Protein AF-A0A661QJI7-F1 (afdb_monomer_lite)

Radius of gyration: 24.54 Å; chains: 1; bounding box: 77×54×54 Å

Structure (mmCIF, N/CA/C/O backbone):
data_AF-A0A661QJI7-F1
#
_entry.id   AF-A0A661QJI7-F1
#
loop_
_atom_site.group_PDB
_atom_site.id
_atom_site.type_symbol
_atom_site.label_atom_id
_atom_site.label_alt_id
_atom_site.label_comp_id
_atom_site.label_asym_id
_atom_site.label_entity_id
_atom_site.label_seq_id
_atom_site.pdbx_PDB_ins_code
_atom_site.Cartn_x
_atom_site.Cartn_y
_atom_site.Cartn_z
_atom_site.occupancy
_atom_site.B_iso_or_equiv
_atom_site.auth_seq_id
_atom_site.auth_comp_id
_atom_site.auth_asym_id
_atom_site.auth_atom_id
_atom_site.pdbx_PDB_model_num
ATOM 1 N N . MET A 1 1 ? -49.482 31.719 34.155 1.00 39.81 1 MET A N 1
ATOM 2 C CA . MET A 1 1 ? -50.280 30.521 33.817 1.00 39.81 1 MET A CA 1
ATOM 3 C C . MET A 1 1 ? -49.426 29.620 32.938 1.00 39.81 1 MET A C 1
ATOM 5 O O . MET A 1 1 ? -49.085 30.013 31.833 1.00 39.81 1 MET A O 1
ATOM 9 N N . LEU A 1 2 ? -48.990 28.486 33.490 1.00 37.44 2 LEU A N 1
ATOM 10 C CA . LEU A 1 2 ? -48.182 27.461 32.823 1.00 37.44 2 LEU A CA 1
ATOM 11 C C . LEU A 1 2 ? -49.062 26.671 31.846 1.00 37.44 2 LEU A C 1
ATOM 13 O O . LEU A 1 2 ? -50.092 26.150 32.266 1.00 37.44 2 LEU A O 1
ATOM 17 N N . ASN A 1 3 ? -48.658 26.562 30.578 1.00 34.88 3 ASN A N 1
ATOM 18 C CA . ASN A 1 3 ? -49.314 25.681 29.613 1.00 34.88 3 ASN A CA 1
ATOM 19 C C . ASN A 1 3 ? -48.453 24.426 29.413 1.00 34.88 3 ASN A C 1
ATOM 21 O O . ASN A 1 3 ? -47.390 24.468 28.796 1.00 34.88 3 ASN A O 1
ATOM 25 N N . HIS A 1 4 ? -48.898 23.323 30.008 1.00 42.34 4 HIS A N 1
ATOM 26 C CA . HIS A 1 4 ? -48.253 22.016 29.957 1.00 42.34 4 HIS A CA 1
ATOM 27 C C . HIS A 1 4 ? -48.653 21.335 28.639 1.00 42.34 4 HIS A C 1
ATOM 29 O O . HIS A 1 4 ? -49.729 20.748 28.542 1.00 42.34 4 HIS A O 1
ATOM 35 N N . ASN A 1 5 ? -47.807 21.411 27.609 1.00 39.28 5 ASN A N 1
ATOM 36 C CA . ASN A 1 5 ? -48.024 20.632 26.392 1.00 39.28 5 ASN A CA 1
ATOM 37 C C . ASN A 1 5 ? -47.586 19.180 26.656 1.00 39.28 5 ASN A C 1
ATOM 39 O O . ASN A 1 5 ? -46.398 18.894 26.814 1.00 39.28 5 ASN A O 1
ATOM 43 N N . LYS A 1 6 ? -48.559 18.271 26.785 1.00 43.09 6 LYS A N 1
ATOM 44 C CA . LYS A 1 6 ? -48.343 16.822 26.885 1.00 43.09 6 LYS A CA 1
ATOM 45 C C . LYS A 1 6 ? -47.807 16.310 25.545 1.00 43.09 6 LYS A C 1
ATOM 47 O O . LYS A 1 6 ? -48.589 16.004 24.652 1.00 43.09 6 LYS A O 1
ATOM 52 N N . ASN A 1 7 ? -46.491 16.149 25.430 1.00 42.16 7 ASN A N 1
ATOM 53 C CA . ASN A 1 7 ? -45.942 15.167 24.500 1.00 42.16 7 ASN A CA 1
ATOM 54 C C . ASN A 1 7 ? -46.290 13.780 25.047 1.00 42.16 7 ASN A C 1
ATOM 56 O O . ASN A 1 7 ? -45.801 13.364 26.096 1.00 42.16 7 ASN A O 1
ATOM 60 N N . THR A 1 8 ? -47.190 13.096 24.353 1.00 44.47 8 THR A N 1
ATOM 61 C CA . THR A 1 8 ? -47.516 11.689 24.546 1.00 44.47 8 THR A CA 1
ATOM 62 C C . THR A 1 8 ? -46.249 10.851 24.383 1.00 44.47 8 THR A C 1
ATOM 64 O O . THR A 1 8 ? -45.713 10.692 23.290 1.00 44.47 8 THR A O 1
ATOM 67 N N . SER A 1 9 ? -45.748 10.321 25.497 1.00 46.97 9 SER A N 1
ATOM 68 C CA . SER A 1 9 ? -44.684 9.323 25.530 1.00 46.97 9 SER A CA 1
ATOM 69 C C . SER A 1 9 ? -45.219 8.010 24.956 1.00 46.97 9 SER A C 1
ATOM 71 O O . SER A 1 9 ? -45.816 7.210 25.681 1.00 46.97 9 SER A O 1
ATOM 73 N N . ALA A 1 10 ? -45.050 7.797 23.651 1.00 58.66 10 ALA A N 1
ATOM 74 C CA . ALA A 1 10 ? -45.215 6.474 23.066 1.00 58.66 10 ALA A CA 1
ATOM 75 C C . ALA A 1 10 ? -44.219 5.529 23.750 1.00 58.66 10 ALA A C 1
ATOM 77 O O . ALA A 1 10 ? -43.017 5.798 23.782 1.00 58.66 10 ALA A O 1
ATOM 78 N N . THR A 1 11 ? -44.724 4.462 24.364 1.00 61.78 11 THR A N 1
ATOM 79 C CA . THR A 1 11 ? -43.887 3.429 24.971 1.00 61.78 11 THR A CA 1
ATOM 80 C C . THR A 1 11 ? -43.078 2.769 23.851 1.00 61.78 11 THR A C 1
ATOM 82 O O . THR A 1 11 ? -43.696 2.267 22.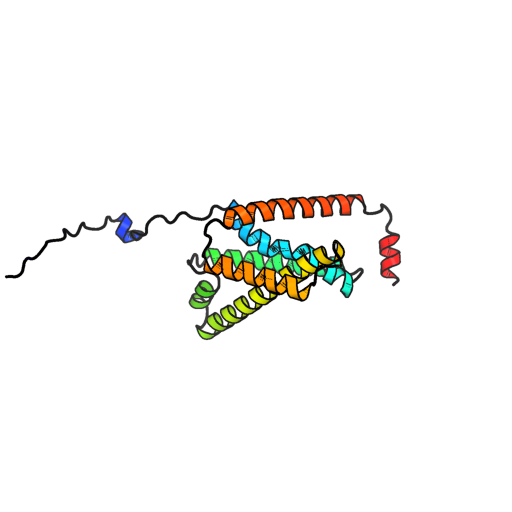909 1.00 61.78 11 THR A O 1
ATOM 85 N N . PRO A 1 12 ? -41.733 2.793 23.895 1.00 61.50 12 PRO A N 1
ATOM 86 C CA . PRO A 1 12 ? -40.918 2.175 22.854 1.00 61.50 12 PRO A CA 1
ATOM 87 C C . PRO A 1 12 ? -41.236 0.679 22.777 1.00 61.50 12 PRO A C 1
ATOM 89 O O . PRO A 1 12 ? -41.429 0.020 23.803 1.00 61.50 12 PRO A O 1
ATOM 92 N N . SER A 1 13 ? -41.340 0.151 21.559 1.00 77.88 13 SER A N 1
ATOM 93 C CA . SER A 1 13 ? -41.673 -1.257 21.343 1.00 77.88 13 SER A CA 1
ATOM 94 C C . SER A 1 13 ? -40.604 -2.174 21.964 1.00 77.88 13 SER A C 1
ATOM 96 O O . SER A 1 13 ? -39.443 -1.772 22.083 1.00 77.88 13 SER A O 1
ATOM 98 N N . PRO A 1 14 ? -40.930 -3.432 22.325 1.00 70.56 14 PRO A N 1
ATOM 99 C CA . PRO A 1 14 ? -39.939 -4.374 22.852 1.00 70.56 14 PRO A CA 1
ATOM 100 C C . PRO A 1 14 ? -38.710 -4.529 21.942 1.00 70.56 14 PRO A C 1
ATOM 102 O O . PRO A 1 14 ? -37.595 -4.666 22.433 1.00 70.56 14 PRO A O 1
ATOM 105 N N . ALA A 1 15 ? -38.890 -4.425 20.621 1.00 66.69 15 ALA A N 1
ATOM 106 C CA . ALA A 1 15 ? -37.798 -4.433 19.652 1.00 66.69 15 ALA A CA 1
ATOM 107 C C . ALA A 1 15 ? -36.910 -3.175 19.736 1.00 66.69 15 ALA A C 1
ATOM 109 O O . ALA A 1 15 ? -35.691 -3.291 19.667 1.00 66.69 15 ALA A O 1
ATOM 110 N N . GLU A 1 16 ? -37.479 -1.982 19.930 1.00 63.75 16 GLU A N 1
ATOM 111 C CA . GLU A 1 16 ? -36.712 -0.736 20.105 1.00 63.75 16 GLU A CA 1
ATOM 112 C C . GLU A 1 16 ? -35.987 -0.669 21.452 1.00 63.75 16 GLU A C 1
ATOM 114 O O . GLU A 1 16 ? -34.907 -0.088 21.536 1.00 63.75 16 GLU A O 1
ATOM 119 N N . LEU A 1 17 ? -36.552 -1.285 22.494 1.00 67.00 17 LEU A N 1
ATOM 120 C CA . LEU A 1 17 ? -35.918 -1.416 23.809 1.00 67.00 17 LEU A CA 1
ATOM 121 C C . LEU A 1 17 ? -34.759 -2.423 23.803 1.00 67.00 17 LEU A C 1
ATOM 123 O O . LEU A 1 17 ? -33.758 -2.198 24.477 1.00 67.00 17 LEU A O 1
ATOM 127 N N . LEU A 1 18 ? -34.881 -3.516 23.042 1.00 64.56 18 LEU A N 1
ATOM 128 C CA . LEU A 1 18 ? -33.858 -4.566 22.954 1.00 64.56 18 LEU A CA 1
ATOM 129 C C . LEU A 1 18 ? -32.753 -4.255 21.936 1.00 64.56 18 LEU A C 1
ATOM 131 O O . LEU A 1 18 ? -31.608 -4.652 22.141 1.00 64.56 18 LEU A O 1
ATOM 135 N N . HIS A 1 19 ? -33.076 -3.554 20.847 1.00 63.69 19 HIS A N 1
ATOM 136 C CA . HIS A 1 19 ? -32.137 -3.297 19.749 1.00 63.69 19 HIS A CA 1
ATOM 137 C C . HIS A 1 19 ? -31.717 -1.830 19.610 1.00 63.69 19 HIS A C 1
ATOM 139 O O . HIS A 1 19 ? -30.818 -1.536 18.822 1.00 63.69 19 HIS A O 1
ATOM 145 N N . GLY A 1 20 ? -32.312 -0.922 20.392 1.00 54.66 20 GLY A N 1
ATOM 146 C CA . GLY A 1 20 ? -32.116 0.519 20.270 1.00 54.66 20 GLY A CA 1
ATOM 147 C C . GLY A 1 20 ? -32.764 1.059 18.992 1.00 54.66 20 GLY A C 1
ATOM 148 O O . GLY A 1 20 ? -32.520 0.562 17.897 1.00 54.66 20 GLY A O 1
ATOM 149 N N . GLY A 1 21 ? -33.569 2.118 19.101 1.00 47.72 21 GLY A N 1
ATOM 150 C CA . GLY A 1 21 ? -34.189 2.823 17.966 1.00 47.72 21 GLY A CA 1
ATOM 151 C C . GLY A 1 21 ? -33.200 3.586 17.070 1.00 47.72 21 GLY A C 1
ATOM 152 O O . GLY A 1 21 ? -33.478 4.707 16.649 1.00 47.72 21 GLY A O 1
ATOM 153 N N . ALA A 1 22 ? -32.014 3.037 16.806 1.00 55.19 22 ALA A N 1
ATOM 154 C CA . ALA A 1 22 ? -31.079 3.629 15.869 1.00 55.19 22 ALA A CA 1
ATOM 155 C C . ALA A 1 22 ? -31.584 3.369 14.438 1.00 55.19 22 ALA A C 1
ATOM 157 O O . ALA A 1 22 ? -31.812 2.211 14.075 1.00 55.19 22 ALA A O 1
ATOM 158 N N . PRO A 1 23 ? -31.744 4.409 13.597 1.00 51.62 23 PRO A N 1
ATOM 159 C CA . PRO A 1 23 ? -32.119 4.217 12.204 1.00 51.62 23 PRO A CA 1
ATOM 160 C C . PRO A 1 23 ? -31.124 3.263 11.541 1.00 51.62 23 PRO A C 1
ATOM 162 O O . PRO A 1 23 ? -29.916 3.352 11.781 1.00 51.62 23 PRO A O 1
ATOM 165 N N . HIS A 1 24 ? -31.638 2.345 10.721 1.00 54.22 24 HIS A N 1
ATOM 166 C CA . HIS A 1 24 ? -30.853 1.350 9.996 1.00 54.22 24 HIS A CA 1
ATOM 167 C C . HIS A 1 24 ? -29.881 2.080 9.055 1.00 54.22 24 HIS A C 1
ATOM 169 O O . HIS A 1 24 ? -30.219 2.417 7.921 1.00 54.22 24 HIS A O 1
ATOM 175 N N . ARG A 1 25 ? -28.683 2.424 9.548 1.00 61.91 25 ARG A N 1
ATOM 176 C CA . ARG A 1 25 ? -27.680 3.117 8.737 1.00 61.91 25 ARG A CA 1
ATOM 177 C C . ARG A 1 25 ? -27.339 2.209 7.564 1.00 61.91 25 ARG A C 1
ATOM 179 O O . ARG A 1 25 ? -27.028 1.036 7.768 1.00 61.91 25 ARG A O 1
ATOM 186 N N . LYS A 1 26 ? -27.401 2.755 6.348 1.00 68.38 26 LYS A N 1
ATOM 187 C CA . LYS A 1 26 ? -27.017 2.055 5.119 1.00 68.38 26 LYS A CA 1
ATOM 188 C C . LYS A 1 26 ? -25.591 1.524 5.295 1.00 68.38 26 LYS A C 1
ATOM 190 O O . LYS A 1 26 ? -24.641 2.301 5.339 1.00 68.38 26 LYS A O 1
ATOM 195 N N . LYS A 1 27 ? -25.456 0.209 5.474 1.00 78.31 27 LYS A N 1
ATOM 196 C CA . LYS A 1 27 ? -24.156 -0.451 5.623 1.00 78.31 27 LYS A CA 1
ATOM 197 C C . LYS A 1 27 ? -23.459 -0.499 4.268 1.00 78.31 27 LYS A C 1
ATOM 199 O O . LYS A 1 27 ? -24.111 -0.625 3.230 1.00 78.31 27 LYS A O 1
ATOM 204 N N . LEU A 1 28 ? -22.133 -0.411 4.288 1.00 84.44 28 LEU A N 1
ATOM 205 C CA . LEU A 1 28 ? -21.329 -0.658 3.102 1.00 84.44 28 LEU A CA 1
ATOM 206 C C . LEU A 1 28 ? -21.490 -2.129 2.699 1.00 84.44 28 LEU A C 1
ATOM 208 O O . LEU A 1 28 ? -21.448 -3.011 3.558 1.00 84.44 28 LEU A O 1
ATOM 212 N N . ASN A 1 29 ? -21.708 -2.395 1.413 1.00 90.81 29 ASN A N 1
ATOM 213 C CA . ASN A 1 29 ? -21.769 -3.775 0.940 1.00 90.81 29 ASN A CA 1
ATOM 214 C C . ASN A 1 29 ? -20.362 -4.404 0.933 1.00 90.81 29 ASN A C 1
ATOM 216 O O . ASN A 1 29 ? -19.349 -3.701 0.965 1.00 90.81 29 ASN A O 1
ATOM 220 N N . GLN A 1 30 ? -20.304 -5.734 0.879 1.00 92.69 30 GLN A N 1
ATOM 221 C CA . GLN A 1 30 ? -19.044 -6.474 0.949 1.00 92.69 30 GLN A CA 1
ATOM 222 C C . GLN A 1 30 ? -18.077 -6.098 -0.180 1.00 92.69 30 GLN A C 1
ATOM 224 O O . GLN A 1 30 ? -16.896 -5.924 0.079 1.00 92.69 30 GLN A O 1
ATOM 229 N N . ILE A 1 31 ? -18.568 -5.909 -1.408 1.00 94.00 31 ILE A N 1
ATOM 230 C CA . ILE A 1 31 ? -17.728 -5.595 -2.575 1.00 94.00 31 ILE A CA 1
ATOM 231 C C . ILE A 1 31 ? -17.047 -4.233 -2.411 1.00 94.00 31 ILE A C 1
ATOM 233 O O . ILE A 1 31 ? -15.844 -4.105 -2.623 1.00 94.00 31 ILE A O 1
ATOM 237 N N . LEU A 1 32 ? -17.801 -3.218 -1.994 1.00 93.75 32 LEU A N 1
ATOM 238 C CA . LEU A 1 32 ? -17.280 -1.878 -1.749 1.00 93.75 32 LEU A CA 1
ATOM 239 C C . LEU A 1 32 ? -16.317 -1.873 -0.554 1.00 93.75 32 LEU A C 1
ATOM 241 O O . LEU A 1 32 ? -15.278 -1.222 -0.614 1.00 93.75 32 LEU A O 1
ATOM 245 N N . ALA A 1 33 ? -16.614 -2.631 0.506 1.00 92.12 33 ALA A N 1
ATOM 246 C CA . ALA A 1 33 ? -15.704 -2.789 1.641 1.00 92.12 33 ALA A CA 1
ATOM 247 C C . ALA A 1 33 ? -14.389 -3.471 1.226 1.00 92.12 33 ALA A C 1
ATOM 249 O O . ALA A 1 33 ? -13.307 -3.001 1.581 1.00 92.12 33 ALA A O 1
ATOM 250 N N . THR A 1 34 ? -14.477 -4.533 0.418 1.00 94.12 34 THR A N 1
ATOM 251 C CA . THR A 1 34 ? -13.321 -5.225 -0.157 1.00 94.12 34 THR A CA 1
ATOM 252 C C . THR A 1 34 ? -12.518 -4.311 -1.066 1.00 94.12 34 THR A C 1
ATOM 254 O O . THR A 1 34 ? -11.302 -4.365 -1.003 1.00 94.12 34 THR A O 1
ATOM 257 N N . ALA A 1 35 ? -13.140 -3.448 -1.867 1.00 95.31 35 ALA A N 1
ATOM 258 C CA . ALA A 1 35 ? -12.397 -2.515 -2.709 1.00 95.31 35 ALA A CA 1
ATOM 259 C C . ALA A 1 35 ? -11.611 -1.478 -1.900 1.00 95.31 35 ALA A C 1
ATOM 261 O O . ALA A 1 35 ? -10.461 -1.193 -2.221 1.00 95.31 35 ALA A O 1
ATOM 262 N N . ILE A 1 36 ? -12.204 -0.929 -0.836 1.00 92.38 36 ILE A N 1
ATOM 263 C CA . ILE A 1 36 ? -11.517 0.041 0.027 1.00 92.38 36 ILE A CA 1
ATOM 264 C C . ILE A 1 36 ? -10.314 -0.617 0.710 1.00 92.38 36 ILE A C 1
ATOM 266 O O . ILE A 1 36 ? -9.195 -0.130 0.582 1.00 92.38 36 ILE A O 1
ATOM 270 N N . CYS A 1 37 ? -10.533 -1.744 1.395 1.00 91.25 37 CYS A N 1
ATOM 271 C CA . CYS A 1 37 ? -9.461 -2.460 2.092 1.00 91.25 37 CYS A CA 1
ATOM 272 C C . CYS A 1 37 ? -8.444 -3.077 1.115 1.00 91.25 37 CYS A C 1
ATOM 274 O O . CYS A 1 37 ? -7.242 -3.062 1.360 1.00 91.25 37 CYS A O 1
ATOM 276 N N . GLY A 1 38 ? -8.923 -3.582 -0.018 1.00 92.75 38 GLY A N 1
ATOM 277 C CA . GLY A 1 38 ? -8.116 -4.183 -1.070 1.00 92.75 38 GLY A CA 1
ATOM 278 C C . GLY A 1 38 ? -7.137 -3.184 -1.663 1.00 92.75 38 GLY A C 1
ATOM 279 O O . GLY A 1 38 ? -5.958 -3.501 -1.740 1.00 92.75 38 GLY A O 1
ATOM 280 N N . ASN A 1 39 ? -7.582 -1.965 -1.985 1.00 93.81 39 ASN A N 1
ATOM 281 C CA . ASN A 1 39 ? -6.689 -0.911 -2.470 1.00 93.81 39 ASN A CA 1
ATOM 282 C C . ASN A 1 39 ? -5.559 -0.587 -1.484 1.00 93.81 39 ASN A C 1
ATOM 284 O O . ASN A 1 39 ? -4.427 -0.393 -1.921 1.00 93.81 39 ASN A O 1
ATOM 288 N N . ASP A 1 40 ? -5.837 -0.561 -0.179 1.00 90.75 40 ASP A N 1
ATOM 289 C CA . ASP A 1 40 ? -4.821 -0.295 0.851 1.00 90.75 40 ASP A CA 1
ATOM 290 C C . ASP A 1 40 ? -3.704 -1.355 0.818 1.00 90.75 40 ASP A C 1
ATOM 292 O O . ASP A 1 40 ? -2.521 -1.030 0.777 1.00 90.75 40 ASP A O 1
ATOM 296 N N . ILE A 1 41 ? -4.070 -2.636 0.698 1.00 89.38 41 ILE A N 1
ATOM 297 C CA . ILE A 1 41 ? -3.101 -3.741 0.635 1.00 89.38 41 ILE A CA 1
ATOM 298 C C . ILE A 1 41 ? -2.404 -3.801 -0.733 1.00 89.38 41 ILE A C 1
ATOM 300 O O . ILE A 1 41 ? -1.173 -3.823 -0.816 1.00 89.38 41 ILE A O 1
ATOM 304 N N . THR A 1 42 ? -3.172 -3.843 -1.825 1.00 91.69 42 THR A N 1
ATOM 305 C CA . THR A 1 42 ? -2.650 -4.167 -3.162 1.00 91.69 42 THR A CA 1
ATOM 306 C C . THR A 1 42 ? -1.908 -3.013 -3.822 1.00 91.69 42 THR A C 1
ATOM 308 O O . THR A 1 42 ? -1.098 -3.253 -4.720 1.00 91.69 42 THR A O 1
ATOM 311 N N . SER A 1 43 ? -2.155 -1.766 -3.406 1.00 88.62 43 SER A N 1
ATOM 312 C CA . SER A 1 43 ? -1.433 -0.596 -3.933 1.00 88.62 43 SER A CA 1
ATOM 313 C C . SER A 1 43 ? 0.076 -0.692 -3.695 1.00 88.62 43 SER A C 1
ATOM 315 O O . SER A 1 43 ? 0.864 -0.215 -4.512 1.00 88.62 43 SER A O 1
ATOM 317 N N . SER A 1 44 ? 0.483 -1.384 -2.627 1.00 90.94 44 SER A N 1
ATOM 318 C CA . SER A 1 44 ? 1.886 -1.531 -2.253 1.00 90.94 44 SER A CA 1
ATOM 319 C C . SER A 1 44 ? 2.677 -2.560 -3.061 1.00 90.94 44 SER A C 1
ATOM 321 O O . SER A 1 44 ? 3.905 -2.491 -3.110 1.00 90.94 44 SER A O 1
ATOM 323 N N . CYS A 1 45 ? 2.005 -3.488 -3.749 1.00 90.56 45 CYS A N 1
ATOM 324 C CA . CYS A 1 45 ? 2.652 -4.653 -4.354 1.00 90.56 45 CYS A CA 1
ATOM 325 C C . CYS A 1 45 ? 3.756 -4.291 -5.358 1.00 90.56 45 CYS A C 1
ATOM 327 O O . CYS A 1 45 ? 4.815 -4.913 -5.341 1.00 90.56 45 CYS A O 1
ATOM 329 N N . LEU A 1 46 ? 3.534 -3.281 -6.207 1.00 87.56 46 LEU A N 1
ATOM 330 C CA . LEU A 1 46 ? 4.484 -2.911 -7.262 1.00 87.56 46 LEU A CA 1
ATOM 3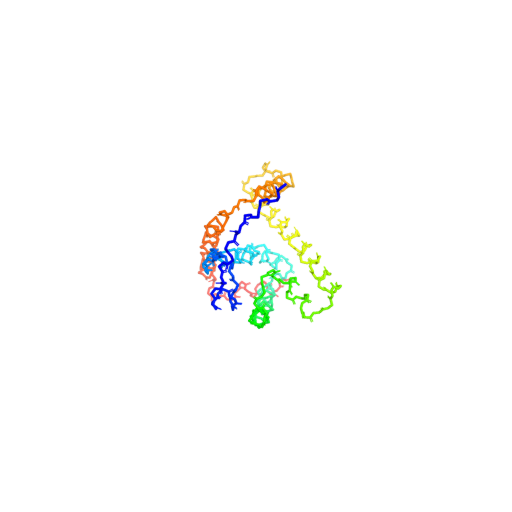31 C C . LEU A 1 46 ? 5.784 -2.336 -6.689 1.00 87.56 46 LEU A C 1
ATOM 333 O O . LEU A 1 46 ? 6.872 -2.766 -7.073 1.00 87.56 46 LEU A O 1
ATOM 337 N N . TYR A 1 47 ? 5.690 -1.401 -5.739 1.00 88.88 47 TYR A N 1
ATOM 338 C CA . TYR A 1 47 ? 6.888 -0.799 -5.158 1.00 88.88 47 TYR A CA 1
ATOM 339 C C . TYR A 1 47 ? 7.560 -1.708 -4.132 1.00 88.88 47 TYR A C 1
ATOM 341 O O . TYR A 1 47 ? 8.783 -1.712 -4.054 1.00 88.88 47 TYR A O 1
ATOM 349 N N . VAL A 1 48 ? 6.806 -2.525 -3.388 1.00 91.62 48 VAL A N 1
ATOM 350 C CA . VAL A 1 48 ? 7.386 -3.524 -2.477 1.00 91.62 48 VAL A CA 1
ATOM 351 C C . VAL A 1 48 ? 8.165 -4.575 -3.265 1.00 91.62 48 VAL A C 1
ATOM 353 O O . VAL A 1 48 ? 9.291 -4.894 -2.888 1.00 91.62 48 VAL A O 1
ATOM 356 N N . ALA A 1 49 ? 7.621 -5.067 -4.384 1.00 91.56 49 ALA A N 1
ATOM 357 C CA . ALA A 1 49 ? 8.329 -6.006 -5.252 1.00 91.56 49 ALA A CA 1
ATOM 358 C C . ALA A 1 49 ? 9.597 -5.384 -5.854 1.00 91.56 49 ALA A C 1
ATOM 360 O O . ALA A 1 49 ? 10.650 -6.019 -5.841 1.00 91.56 49 ALA A O 1
ATOM 361 N N . ALA A 1 50 ? 9.527 -4.130 -6.316 1.00 89.94 50 ALA A N 1
ATOM 362 C CA . ALA A 1 50 ? 10.691 -3.414 -6.833 1.00 89.94 50 ALA A CA 1
ATOM 363 C C . ALA A 1 50 ? 11.779 -3.216 -5.760 1.00 89.94 50 ALA A C 1
ATOM 365 O O . ALA A 1 50 ? 12.945 -3.503 -6.011 1.00 89.94 50 ALA A O 1
ATOM 366 N N . ILE A 1 51 ? 11.408 -2.785 -4.549 1.00 91.31 51 ILE A N 1
ATOM 367 C CA . ILE A 1 51 ? 12.343 -2.617 -3.425 1.00 91.31 51 ILE A CA 1
ATOM 368 C C . ILE A 1 51 ? 12.975 -3.962 -3.049 1.00 91.31 51 ILE A C 1
ATOM 370 O O . ILE A 1 51 ? 14.191 -4.040 -2.877 1.00 91.31 51 ILE A O 1
ATOM 374 N N . ALA A 1 52 ? 12.182 -5.034 -2.964 1.00 94.31 52 ALA A N 1
ATOM 375 C CA . ALA A 1 52 ? 12.698 -6.369 -2.678 1.00 94.31 52 ALA A CA 1
ATOM 376 C C . ALA A 1 52 ? 13.705 -6.822 -3.745 1.00 94.31 52 ALA A C 1
ATOM 378 O O . ALA A 1 52 ? 14.773 -7.311 -3.394 1.00 94.31 52 ALA A O 1
ATOM 379 N N . ALA A 1 53 ? 13.410 -6.603 -5.029 1.00 91.62 53 ALA A N 1
ATOM 380 C CA . ALA A 1 53 ? 14.327 -6.920 -6.121 1.00 91.62 53 ALA A CA 1
ATOM 381 C C . ALA A 1 53 ? 15.637 -6.119 -6.038 1.00 91.62 53 ALA A C 1
ATOM 383 O O . ALA A 1 53 ? 16.708 -6.689 -6.221 1.00 91.62 53 ALA A O 1
ATOM 384 N N . VAL A 1 54 ? 15.572 -4.825 -5.708 1.00 92.44 54 VAL A N 1
ATOM 385 C CA . VAL A 1 54 ? 16.760 -3.960 -5.598 1.00 92.44 54 VAL A CA 1
ATOM 386 C C . VAL A 1 54 ? 17.686 -4.388 -4.458 1.00 92.44 54 VAL A C 1
ATOM 388 O O . VAL A 1 54 ? 18.899 -4.396 -4.637 1.00 92.44 54 VAL A O 1
ATOM 391 N N . TYR A 1 55 ? 17.140 -4.733 -3.289 1.00 91.88 55 TYR A N 1
ATOM 392 C CA . TYR A 1 55 ? 17.958 -5.017 -2.103 1.00 91.88 55 TYR A CA 1
ATOM 393 C C . TYR A 1 55 ? 18.280 -6.498 -1.898 1.00 91.88 55 TYR A C 1
ATOM 395 O O . TYR A 1 55 ? 19.359 -6.819 -1.408 1.00 91.88 55 TYR A O 1
ATOM 403 N N . ALA A 1 56 ? 17.356 -7.400 -2.231 1.00 91.44 56 ALA A N 1
ATOM 404 C CA . ALA A 1 56 ? 17.530 -8.839 -2.040 1.00 91.44 56 ALA A CA 1
ATOM 405 C C . ALA A 1 56 ? 17.929 -9.572 -3.331 1.00 91.44 56 ALA A C 1
ATOM 407 O O . ALA A 1 56 ? 18.276 -10.752 -3.267 1.00 91.44 56 ALA A O 1
ATOM 408 N N . GLY A 1 57 ? 17.879 -8.906 -4.493 1.00 89.62 57 GLY A N 1
ATOM 409 C CA . GLY A 1 57 ? 18.260 -9.486 -5.780 1.00 89.62 57 GLY A CA 1
ATOM 410 C C . GLY A 1 57 ? 17.533 -10.802 -6.046 1.00 89.62 57 GLY A C 1
ATOM 411 O O . GLY A 1 57 ? 16.305 -10.883 -5.997 1.00 89.62 57 GLY A O 1
ATOM 412 N N . VAL A 1 58 ? 18.308 -11.865 -6.254 1.00 89.06 58 VAL A N 1
ATOM 413 C CA . VAL A 1 58 ? 17.813 -13.232 -6.501 1.00 89.06 58 VAL A CA 1
ATOM 414 C C . VAL A 1 58 ? 16.971 -13.781 -5.351 1.00 89.06 58 VAL A C 1
ATOM 416 O O . VAL A 1 58 ? 16.086 -14.605 -5.571 1.00 89.06 58 VAL A O 1
ATOM 419 N N . LEU A 1 59 ? 17.206 -13.313 -4.123 1.00 90.88 59 LEU A N 1
ATOM 420 C CA . LEU A 1 59 ? 16.464 -13.736 -2.936 1.00 90.88 59 LEU A CA 1
ATOM 421 C C . LEU A 1 59 ? 15.137 -12.982 -2.757 1.00 90.88 59 LEU A C 1
ATOM 423 O O . LEU A 1 59 ? 14.383 -13.300 -1.836 1.00 90.88 59 LEU A O 1
ATOM 427 N N . ALA A 1 60 ? 14.801 -12.022 -3.626 1.00 92.62 60 ALA A N 1
ATOM 428 C CA . ALA A 1 60 ? 13.545 -11.275 -3.548 1.00 92.62 60 ALA A CA 1
ATOM 429 C C . ALA A 1 60 ? 12.286 -12.164 -3.462 1.00 92.62 60 ALA A C 1
ATOM 431 O O . ALA A 1 60 ? 11.432 -11.866 -2.623 1.00 92.62 60 ALA A O 1
ATOM 432 N N . PRO A 1 61 ? 12.150 -13.282 -4.210 1.00 91.19 61 PRO A N 1
ATOM 433 C CA . PRO A 1 61 ? 11.003 -14.177 -4.062 1.00 91.19 61 PRO A CA 1
ATOM 434 C C . PRO A 1 61 ? 10.882 -14.769 -2.654 1.00 91.19 61 PRO A C 1
ATOM 436 O O . PRO A 1 61 ? 9.779 -14.838 -2.119 1.00 91.19 61 PRO A O 1
ATOM 439 N N . LEU A 1 62 ? 11.999 -15.138 -2.016 1.00 93.19 62 LEU A N 1
ATOM 440 C CA . LEU A 1 62 ? 12.004 -15.663 -0.647 1.00 93.19 62 LEU A CA 1
ATOM 441 C C . LEU A 1 62 ? 11.511 -14.602 0.349 1.00 93.19 62 LEU A C 1
ATOM 443 O O . LEU A 1 62 ? 10.677 -14.892 1.206 1.00 93.19 62 LEU A O 1
ATOM 447 N N . VAL A 1 63 ? 11.990 -13.362 0.205 1.00 94.31 63 VAL A N 1
ATOM 448 C CA . VAL A 1 63 ? 11.562 -12.229 1.039 1.00 94.31 63 VAL A CA 1
ATOM 449 C C . VAL A 1 63 ? 10.065 -11.963 0.867 1.00 94.31 63 VAL A C 1
ATOM 451 O O . VAL A 1 63 ? 9.348 -11.816 1.856 1.00 94.31 63 VAL A O 1
ATOM 454 N N . LEU A 1 64 ? 9.562 -11.960 -0.371 1.00 93.94 64 LEU A N 1
ATOM 455 C CA . LEU A 1 64 ? 8.142 -11.742 -0.657 1.00 93.94 64 LEU A CA 1
ATOM 456 C C . LEU A 1 64 ? 7.257 -12.887 -0.140 1.00 93.94 64 LEU A C 1
ATOM 458 O O . LEU A 1 64 ? 6.172 -12.626 0.381 1.00 93.94 64 LEU A O 1
ATOM 462 N N . ILE A 1 65 ? 7.727 -14.138 -0.204 1.00 95.62 65 ILE A N 1
ATOM 463 C CA . ILE A 1 65 ? 7.049 -15.287 0.419 1.00 95.62 65 ILE A CA 1
ATOM 464 C C . ILE A 1 65 ? 6.975 -15.105 1.939 1.00 95.62 65 ILE A C 1
ATOM 466 O O . ILE A 1 65 ? 5.915 -15.324 2.523 1.00 95.62 65 ILE A O 1
ATOM 470 N N . ALA A 1 66 ? 8.059 -14.666 2.585 1.00 95.38 66 ALA A N 1
ATOM 471 C CA . ALA A 1 66 ? 8.068 -14.411 4.024 1.00 95.38 66 ALA A CA 1
ATOM 472 C C . ALA A 1 66 ? 7.071 -13.305 4.420 1.00 95.38 66 ALA A C 1
ATOM 474 O O . ALA A 1 66 ? 6.314 -13.477 5.376 1.00 95.38 66 ALA A O 1
ATOM 475 N N . VAL A 1 67 ? 7.002 -12.208 3.655 1.00 93.44 67 VAL A N 1
ATOM 476 C CA . VAL A 1 67 ? 5.987 -11.155 3.848 1.00 93.44 67 VAL A CA 1
ATOM 477 C C . VAL A 1 67 ? 4.574 -11.725 3.696 1.00 93.44 67 VAL A C 1
ATOM 479 O O . VAL A 1 67 ? 3.724 -11.503 4.559 1.00 93.44 67 VAL A O 1
ATOM 482 N N . GLY A 1 68 ? 4.327 -12.513 2.645 1.00 93.00 68 GLY A N 1
ATOM 483 C CA . GLY A 1 68 ? 3.044 -13.181 2.423 1.00 93.00 68 GLY A CA 1
ATOM 484 C C . GLY A 1 68 ? 2.648 -14.112 3.573 1.00 93.00 68 GLY A C 1
ATOM 485 O O . GLY A 1 68 ? 1.494 -14.101 4.000 1.00 93.00 68 GLY A O 1
ATOM 486 N N . LEU A 1 69 ? 3.603 -14.863 4.130 1.00 94.56 69 LEU A N 1
ATOM 487 C CA . LEU A 1 69 ? 3.383 -15.728 5.289 1.00 94.56 69 LEU A CA 1
ATOM 488 C C . LEU A 1 69 ? 2.976 -14.921 6.528 1.00 94.56 69 LEU A C 1
ATOM 490 O O . LEU A 1 69 ? 2.013 -15.283 7.200 1.00 94.56 69 LEU A O 1
ATOM 494 N N . VAL A 1 70 ? 3.662 -13.812 6.816 1.00 93.88 70 VAL A N 1
ATOM 495 C CA . VAL A 1 70 ? 3.312 -12.934 7.945 1.00 93.88 70 VAL A CA 1
ATOM 496 C C . VAL A 1 70 ? 1.896 -12.374 7.782 1.00 93.88 70 VAL A C 1
ATOM 498 O O . VAL A 1 70 ? 1.101 -12.442 8.721 1.00 93.88 70 VAL A O 1
ATOM 501 N N . LEU A 1 71 ? 1.539 -11.893 6.586 1.00 91.88 71 LEU A N 1
ATOM 502 C CA . LEU A 1 71 ? 0.185 -11.404 6.296 1.00 91.88 71 LEU A CA 1
ATOM 503 C C . LEU A 1 71 ? -0.872 -12.514 6.419 1.00 91.88 71 LEU A C 1
ATOM 505 O O . LEU A 1 71 ? -1.966 -12.279 6.937 1.00 91.88 71 LEU A O 1
ATOM 509 N N . TYR A 1 72 ? -0.542 -13.738 6.001 1.00 91.69 72 TYR A N 1
ATOM 510 C CA . TYR A 1 72 ? -1.422 -14.896 6.143 1.00 91.69 72 TYR A CA 1
ATOM 511 C C . TYR A 1 72 ? -1.682 -15.254 7.612 1.00 91.69 72 TYR A C 1
ATOM 513 O O . TYR A 1 72 ? -2.826 -15.510 7.987 1.00 91.69 72 TYR A O 1
ATOM 521 N N . LEU A 1 73 ? -0.654 -15.224 8.467 1.00 93.06 73 LEU A N 1
ATOM 522 C CA . LEU A 1 73 ? -0.824 -15.429 9.909 1.00 93.06 73 LEU A CA 1
ATOM 523 C C . LEU A 1 73 ? -1.678 -14.315 10.533 1.00 93.06 73 LEU A C 1
ATOM 525 O O . LEU A 1 73 ? -2.563 -14.593 11.346 1.00 93.06 73 LEU A O 1
ATOM 529 N N . TYR A 1 74 ? -1.472 -13.067 10.101 1.00 90.00 74 TYR A N 1
ATOM 530 C CA . TYR A 1 74 ? -2.231 -11.917 10.589 1.00 90.00 74 TYR A CA 1
ATOM 531 C C . TYR A 1 74 ? -3.727 -12.006 10.261 1.00 90.00 74 TYR A C 1
ATOM 533 O O . TYR A 1 74 ? -4.552 -11.634 11.093 1.00 90.00 74 TYR A O 1
ATOM 541 N N . LYS A 1 75 ? -4.103 -12.573 9.104 1.00 90.19 75 LYS A N 1
ATOM 542 C CA . LYS A 1 75 ? -5.510 -12.809 8.728 1.00 90.19 75 LYS A CA 1
ATOM 543 C C . LYS A 1 75 ? -6.292 -13.537 9.827 1.00 90.19 75 LYS A C 1
ATOM 545 O O . LYS A 1 75 ? -7.421 -13.147 10.129 1.00 90.19 75 LYS A O 1
ATOM 550 N N . LYS A 1 76 ? -5.715 -14.596 10.410 1.00 88.19 76 LYS A N 1
ATOM 551 C CA . LYS A 1 76 ? -6.383 -15.391 11.452 1.00 88.19 76 LYS A CA 1
ATOM 552 C C . LYS A 1 76 ? -6.619 -14.551 12.707 1.00 88.19 76 LYS A C 1
ATOM 554 O O . LYS A 1 76 ? -7.747 -14.478 13.179 1.00 88.19 76 LYS A O 1
ATOM 559 N N . ILE A 1 77 ? -5.579 -13.854 13.164 1.00 89.44 77 ILE A N 1
ATOM 560 C CA . ILE A 1 77 ? -5.643 -12.967 14.333 1.00 89.44 77 ILE A CA 1
ATOM 561 C C . ILE A 1 77 ? -6.699 -11.874 14.116 1.00 89.44 77 ILE A C 1
ATOM 563 O O . ILE A 1 77 ? -7.534 -11.636 14.981 1.00 89.44 77 ILE A O 1
ATOM 567 N N . TYR A 1 78 ? -6.703 -11.236 12.943 1.00 87.19 78 TYR A N 1
ATOM 568 C CA . TYR A 1 78 ? -7.653 -10.170 12.626 1.00 87.19 78 TYR A CA 1
ATOM 569 C C . TYR A 1 78 ? -9.105 -10.668 12.622 1.00 87.19 78 TYR A C 1
ATOM 571 O O . TYR A 1 78 ? -9.995 -9.976 13.110 1.00 87.19 78 TYR A O 1
ATOM 579 N N . THR A 1 79 ? -9.341 -11.882 12.114 1.00 87.62 79 THR A N 1
ATOM 580 C CA . THR A 1 79 ? -10.678 -12.496 12.087 1.00 87.62 79 THR A CA 1
ATOM 581 C C . THR A 1 79 ? -11.183 -12.772 13.503 1.00 87.62 79 THR A C 1
ATOM 583 O O . THR A 1 79 ? -12.271 -12.324 13.849 1.00 87.62 79 THR A O 1
ATOM 586 N N . GLU A 1 80 ? -10.364 -13.408 14.348 1.00 89.50 80 GLU A N 1
ATOM 587 C CA . GLU A 1 80 ? -10.716 -13.707 15.746 1.00 89.50 80 GLU A CA 1
ATOM 588 C C . GLU A 1 80 ? -11.065 -12.435 16.532 1.00 89.50 80 GLU A C 1
ATOM 590 O O . GLU A 1 80 ? -12.041 -12.397 17.280 1.00 89.50 80 GLU A O 1
ATOM 595 N N . VAL A 1 81 ? -10.294 -11.365 16.324 1.00 88.12 81 VAL A N 1
ATOM 596 C CA . VAL A 1 81 ? -10.507 -10.079 16.994 1.00 88.12 81 VAL A CA 1
ATOM 597 C C . VAL A 1 81 ? -11.824 -9.420 16.567 1.00 88.12 81 VAL A C 1
ATOM 599 O O . VAL A 1 81 ? -12.584 -8.959 17.420 1.00 88.12 81 VAL A O 1
ATOM 602 N N . VAL A 1 82 ? -12.110 -9.370 15.261 1.00 84.75 82 VAL A N 1
ATOM 603 C CA . VAL A 1 82 ? -13.332 -8.735 14.732 1.00 84.75 82 VAL A CA 1
ATOM 604 C C . VAL A 1 82 ? -14.589 -9.524 15.110 1.00 84.75 82 VAL A C 1
ATOM 606 O O . VAL A 1 82 ? -15.629 -8.920 15.370 1.00 84.75 82 VAL A O 1
ATOM 609 N N . GLU A 1 83 ? -14.498 -10.853 15.179 1.00 85.62 83 GLU A N 1
ATOM 610 C CA . GLU A 1 83 ? -15.598 -11.716 15.620 1.00 85.62 83 GLU A CA 1
ATOM 611 C C . GLU A 1 83 ? -15.862 -11.597 17.126 1.00 85.62 83 GLU A C 1
ATOM 613 O O . GLU A 1 83 ? -17.019 -11.543 17.543 1.00 85.62 83 GLU A O 1
ATOM 618 N N . ALA A 1 84 ? -14.808 -11.507 17.945 1.00 86.31 84 ALA A N 1
ATOM 619 C CA . ALA A 1 84 ? -14.940 -11.371 19.394 1.00 86.31 84 ALA A CA 1
ATOM 620 C C . ALA A 1 84 ? -15.474 -9.993 19.821 1.00 86.31 84 ALA A C 1
ATOM 622 O O . ALA A 1 84 ? -16.193 -9.889 20.815 1.00 86.31 84 ALA A O 1
ATOM 623 N N . LEU A 1 85 ? -15.124 -8.928 19.089 1.00 84.62 85 LEU A N 1
ATOM 624 C CA . LEU A 1 85 ? -15.486 -7.548 19.417 1.00 84.62 85 LEU A CA 1
ATOM 625 C C . LEU A 1 85 ? -16.029 -6.804 18.186 1.00 84.62 85 LEU A C 1
ATOM 627 O O . LEU A 1 85 ? -15.321 -5.965 17.617 1.00 84.62 85 LEU A O 1
ATOM 631 N N . PRO A 1 86 ? -17.304 -7.029 17.800 1.00 78.94 86 PRO A N 1
ATOM 632 C CA . PRO A 1 86 ? -17.950 -6.359 16.668 1.00 78.94 86 PRO A CA 1
ATOM 633 C C . PRO A 1 86 ? -18.332 -4.905 17.014 1.00 78.94 86 PRO A C 1
ATOM 635 O O . PRO A 1 86 ? -19.494 -4.499 16.972 1.00 78.94 86 PRO A O 1
ATOM 638 N N . LEU A 1 87 ? -17.337 -4.111 17.409 1.00 76.50 87 LEU A N 1
ATOM 639 C CA . LEU A 1 87 ? -17.481 -2.730 17.847 1.00 76.50 87 LEU A CA 1
ATOM 640 C C . LEU A 1 87 ? -17.372 -1.769 16.660 1.00 76.50 87 LEU A C 1
ATOM 642 O O . LEU A 1 87 ? -16.447 -1.836 15.848 1.00 76.50 87 LEU A O 1
ATOM 646 N N . ASN A 1 88 ? -18.272 -0.787 16.610 1.00 70.50 88 ASN A N 1
ATOM 647 C CA . ASN A 1 88 ? -18.111 0.355 15.715 1.00 70.50 88 ASN A CA 1
ATOM 648 C C . ASN A 1 88 ? -16.959 1.237 16.231 1.00 70.50 88 ASN A C 1
ATOM 650 O O . ASN A 1 88 ? -17.010 1.733 17.356 1.00 70.50 88 ASN A O 1
ATOM 654 N N . GLY A 1 89 ? -15.913 1.427 15.419 1.00 69.94 89 GLY A N 1
ATOM 655 C CA . GLY A 1 89 ? -14.763 2.296 15.731 1.00 69.94 89 GLY A CA 1
ATOM 656 C C . GLY A 1 89 ? -13.373 1.677 15.541 1.00 69.94 89 GLY A C 1
ATOM 657 O O . GLY A 1 89 ? -12.379 2.274 15.950 1.00 69.94 89 GLY A O 1
ATOM 658 N N . GLY A 1 90 ? -13.290 0.510 14.895 1.00 81.94 90 GLY A N 1
ATOM 659 C CA . GLY A 1 90 ? -12.040 -0.044 14.372 1.00 81.94 90 GLY A CA 1
ATOM 660 C C . GLY A 1 90 ? -11.035 -0.483 15.441 1.00 81.94 90 GLY A C 1
ATOM 661 O O . GLY A 1 90 ? -11.391 -0.762 16.588 1.00 81.94 90 GLY A O 1
ATOM 662 N N . ALA A 1 91 ? -9.758 -0.543 15.051 1.00 84.94 91 ALA A N 1
ATOM 663 C CA . ALA A 1 91 ? -8.680 -1.090 15.876 1.00 84.94 91 ALA A CA 1
ATOM 664 C C . ALA A 1 91 ? -8.504 -0.361 17.221 1.00 84.94 91 ALA A C 1
ATOM 666 O O . ALA A 1 91 ? -8.221 -1.006 18.227 1.00 84.94 91 ALA A O 1
ATOM 667 N N . TYR A 1 92 ? -8.728 0.959 17.278 1.00 89.19 92 TYR A N 1
ATOM 668 C CA . TYR A 1 92 ? -8.630 1.712 18.533 1.00 89.19 92 TYR A CA 1
ATOM 669 C C . TYR A 1 92 ? -9.669 1.256 19.561 1.00 89.19 92 TYR A C 1
ATOM 671 O O . TYR A 1 92 ? -9.306 0.962 20.698 1.00 89.19 92 TYR A O 1
ATOM 679 N N . ASN A 1 93 ? -10.944 1.146 19.167 1.00 87.94 93 ASN A N 1
ATOM 680 C CA . ASN A 1 93 ? -11.992 0.698 20.084 1.00 87.94 93 ASN A CA 1
ATOM 681 C C . ASN A 1 93 ? -11.792 -0.757 20.503 1.00 87.94 93 ASN A C 1
ATOM 683 O O . ASN A 1 93 ? -12.026 -1.083 21.662 1.00 87.94 93 ASN A O 1
ATOM 687 N N . CYS A 1 94 ? -11.297 -1.615 19.612 1.00 87.81 94 CYS A N 1
ATOM 688 C CA . CYS A 1 94 ? -10.898 -2.963 20.000 1.00 87.81 94 CYS A CA 1
ATOM 689 C C . CYS A 1 94 ? -9.814 -2.936 21.090 1.00 87.81 94 CYS A C 1
ATOM 691 O O . CYS A 1 94 ? -9.986 -3.540 22.146 1.00 87.81 94 CYS A O 1
ATOM 693 N N . LEU A 1 95 ? -8.722 -2.199 20.871 1.00 90.00 95 LEU A N 1
ATOM 694 C CA . LEU A 1 95 ? -7.620 -2.125 21.829 1.00 90.00 95 LEU A CA 1
ATOM 695 C C . LEU A 1 95 ? -8.054 -1.492 23.152 1.00 90.00 95 LEU A C 1
ATOM 697 O O . LEU A 1 95 ? -7.677 -1.981 24.210 1.00 90.00 95 LEU A O 1
ATOM 701 N N . LEU A 1 96 ? -8.901 -0.464 23.124 1.00 92.00 96 LEU A N 1
ATOM 702 C CA . LEU A 1 96 ? -9.427 0.166 24.334 1.00 92.00 96 LEU A CA 1
ATOM 703 C C . LEU A 1 96 ? -10.217 -0.815 25.222 1.00 92.00 96 LEU A C 1
ATOM 705 O O . LEU A 1 96 ? -10.272 -0.618 26.433 1.00 92.00 96 LEU A O 1
ATOM 709 N N . ASN A 1 97 ? -10.802 -1.863 24.630 1.00 89.94 97 ASN A N 1
ATOM 710 C CA . ASN A 1 97 ? -11.546 -2.904 25.344 1.00 89.94 97 ASN A CA 1
ATOM 711 C C . ASN A 1 97 ? -10.686 -4.122 25.730 1.00 89.94 97 ASN A C 1
ATOM 713 O O . ASN A 1 97 ? -11.091 -4.894 26.594 1.00 89.94 97 ASN A O 1
ATOM 717 N N . CYS A 1 98 ? -9.504 -4.294 25.130 1.00 88.75 98 CYS A N 1
ATOM 718 C CA . CYS A 1 98 ? -8.608 -5.427 25.401 1.00 88.75 98 CYS A CA 1
ATOM 719 C C . CYS A 1 98 ? -7.342 -5.059 26.186 1.00 88.75 98 CYS A C 1
ATOM 721 O O . CYS A 1 98 ? -6.643 -5.948 26.667 1.00 88.75 98 CYS A O 1
ATOM 723 N N . THR A 1 99 ? -6.986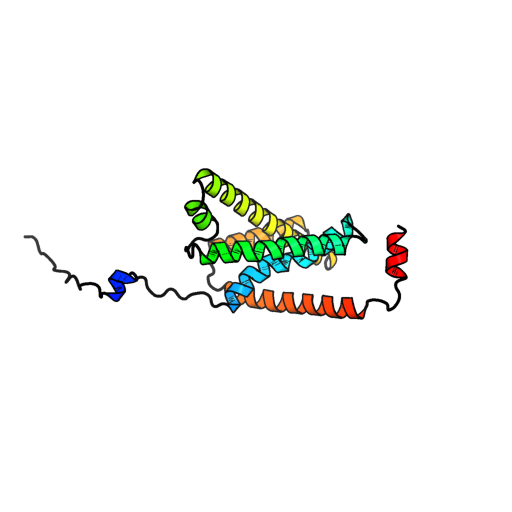 -3.777 26.276 1.00 92.50 99 THR A N 1
ATOM 724 C CA . THR A 1 99 ? -5.741 -3.317 26.902 1.00 92.50 99 THR A CA 1
ATOM 725 C C . THR A 1 99 ? -5.925 -1.999 27.664 1.00 92.50 99 THR A C 1
ATOM 727 O O . THR A 1 99 ? -7.035 -1.511 27.862 1.00 92.50 99 THR A O 1
ATOM 730 N N . SER A 1 100 ? -4.825 -1.419 28.145 1.00 95.00 100 SER A N 1
ATOM 731 C CA . SER A 1 100 ? -4.831 -0.143 28.854 1.00 95.00 100 SER A CA 1
ATOM 732 C C . SER A 1 100 ? -5.090 1.036 27.908 1.00 95.00 100 SER A C 1
ATOM 734 O O . SER A 1 100 ? -4.700 1.016 26.737 1.00 95.00 100 SER A O 1
ATOM 736 N N . LYS A 1 101 ? -5.674 2.122 28.436 1.00 94.81 101 LYS A N 1
ATOM 737 C CA . LYS A 1 101 ? -5.904 3.371 27.682 1.00 94.81 101 LYS A CA 1
ATOM 738 C C . LYS A 1 101 ? -4.622 3.917 27.049 1.00 94.81 101 LYS A C 1
ATOM 740 O O . LYS A 1 101 ? -4.662 4.386 25.917 1.00 94.81 101 LYS A O 1
ATOM 745 N N . PHE A 1 102 ? -3.501 3.827 27.769 1.00 95.75 102 PHE A N 1
ATOM 746 C CA . PHE A 1 102 ? -2.196 4.283 27.294 1.00 95.75 102 PHE A CA 1
ATOM 747 C C . PHE A 1 102 ? -1.690 3.442 26.116 1.00 95.75 102 PHE A C 1
ATOM 749 O O . PHE A 1 102 ? -1.280 3.986 25.093 1.00 95.75 102 PHE A O 1
ATOM 756 N N . THR A 1 103 ? -1.768 2.113 26.220 1.00 94.75 103 THR A N 1
ATOM 757 C CA . THR A 1 103 ? -1.377 1.205 25.131 1.00 94.75 103 THR A CA 1
ATOM 758 C C . THR A 1 103 ? -2.256 1.414 23.898 1.00 94.75 103 THR A C 1
ATOM 760 O O . THR A 1 103 ? -1.736 1.520 22.789 1.00 94.75 103 THR A O 1
ATOM 763 N N . ALA A 1 104 ? -3.574 1.544 24.085 1.00 93.75 104 ALA A N 1
ATOM 764 C CA . ALA A 1 104 ? -4.513 1.805 22.998 1.00 93.75 104 ALA A CA 1
ATOM 765 C C . ALA A 1 104 ? -4.236 3.151 22.303 1.00 93.75 104 ALA A C 1
ATOM 767 O O . ALA A 1 104 ? -4.237 3.217 21.074 1.00 93.75 104 ALA A O 1
ATOM 768 N N . SER A 1 105 ? -3.948 4.218 23.060 1.00 94.50 105 SER A N 1
ATOM 769 C CA . SER A 1 105 ? -3.606 5.523 22.480 1.00 94.50 105 SER A CA 1
ATOM 770 C C . SER A 1 105 ? -2.261 5.504 21.758 1.00 94.50 105 SER A C 1
ATOM 772 O O . SER A 1 105 ? -2.144 6.069 20.676 1.00 94.50 105 SER A O 1
ATOM 774 N N . LEU A 1 106 ? -1.254 4.821 22.314 1.00 96.25 106 LEU A N 1
ATOM 775 C CA . LEU A 1 106 ? 0.052 4.681 21.674 1.00 96.25 106 LEU A CA 1
ATOM 776 C C . LEU A 1 106 ? -0.065 3.927 20.343 1.00 96.25 106 LEU A C 1
ATOM 778 O O . LEU A 1 106 ? 0.470 4.378 19.331 1.00 96.25 106 LEU A O 1
ATOM 782 N N . ALA A 1 107 ? -0.815 2.823 20.324 1.00 93.75 107 ALA A N 1
ATOM 783 C CA . ALA A 1 107 ? -1.085 2.065 19.108 1.00 93.75 107 ALA A CA 1
ATOM 784 C C . ALA A 1 107 ? -1.846 2.899 18.063 1.00 93.75 107 ALA A C 1
ATOM 786 O O . ALA A 1 107 ? -1.509 2.844 16.880 1.00 93.75 107 ALA A O 1
ATOM 787 N N . ALA A 1 108 ? -2.814 3.723 18.480 1.00 93.44 108 ALA A N 1
ATOM 788 C CA . ALA A 1 108 ? -3.510 4.642 17.579 1.00 93.44 108 ALA A CA 1
ATOM 789 C C . ALA A 1 108 ? -2.563 5.694 16.978 1.00 93.44 108 ALA A C 1
ATOM 791 O O . ALA A 1 108 ? -2.599 5.923 15.771 1.00 93.44 108 ALA A O 1
ATOM 792 N N . CYS A 1 109 ? -1.663 6.278 17.776 1.00 95.44 109 CYS A N 1
ATOM 793 C CA . CYS A 1 109 ? -0.644 7.205 17.277 1.00 95.44 109 CYS A CA 1
ATOM 794 C C . CYS A 1 109 ? 0.295 6.538 16.260 1.00 95.44 109 CYS A C 1
ATOM 796 O O . CYS A 1 109 ? 0.555 7.112 15.204 1.00 95.44 109 CYS A O 1
ATOM 798 N N . MET A 1 110 ? 0.767 5.317 16.541 1.00 95.75 110 MET A N 1
ATOM 799 C CA . MET A 1 110 ? 1.589 4.544 15.598 1.00 95.75 110 MET A CA 1
ATOM 800 C C . MET A 1 110 ? 0.829 4.214 14.309 1.00 95.75 110 MET A C 1
ATOM 802 O O . MET A 1 110 ? 1.394 4.304 13.222 1.00 95.75 110 MET A O 1
ATOM 806 N N . THR A 1 111 ? -0.463 3.900 14.417 1.00 94.06 111 THR A N 1
ATOM 807 C CA . THR A 1 111 ? -1.339 3.648 13.263 1.00 94.06 111 THR A CA 1
ATOM 808 C C . THR A 1 111 ? -1.477 4.894 12.387 1.00 94.06 111 THR A C 1
ATOM 810 O O . THR A 1 111 ? -1.295 4.817 11.176 1.00 94.06 111 THR A O 1
ATOM 813 N N . ILE A 1 112 ? -1.728 6.066 12.983 1.00 94.19 112 ILE A N 1
ATOM 814 C CA . ILE A 1 112 ? -1.812 7.338 12.248 1.00 94.19 112 ILE A CA 1
ATOM 815 C C . ILE A 1 112 ? -0.483 7.653 11.558 1.00 94.19 112 ILE A C 1
ATOM 817 O O . ILE A 1 112 ? -0.470 8.000 10.378 1.00 94.19 112 ILE A O 1
ATOM 821 N N . LEU A 1 113 ? 0.638 7.499 12.269 1.00 96.56 113 LEU A N 1
ATOM 822 C CA . LEU A 1 113 ? 1.965 7.723 11.702 1.00 96.56 113 LEU A CA 1
ATOM 823 C C . LEU A 1 113 ? 2.229 6.793 10.508 1.00 96.56 113 LEU A C 1
ATOM 825 O O . LEU A 1 113 ? 2.702 7.248 9.467 1.00 96.56 113 LEU A O 1
ATOM 829 N N . SER A 1 114 ? 1.869 5.513 10.636 1.00 94.50 114 SER A N 1
ATOM 830 C CA . SER A 1 114 ? 1.967 4.524 9.559 1.00 94.50 114 SER A CA 1
ATOM 831 C C . SER A 1 114 ? 1.103 4.898 8.352 1.00 94.50 114 SER A C 1
ATOM 833 O O . SER A 1 114 ? 1.597 4.858 7.224 1.00 94.50 114 SER A O 1
ATOM 835 N N . TYR A 1 115 ? -0.139 5.346 8.556 1.00 93.31 115 TYR A N 1
ATOM 836 C CA . TYR A 1 115 ? -1.001 5.784 7.455 1.00 93.31 115 TYR A CA 1
ATOM 837 C C . TYR A 1 115 ? -0.481 7.039 6.751 1.00 93.31 115 TYR A C 1
ATOM 839 O O . TYR A 1 115 ? -0.519 7.102 5.523 1.00 93.31 115 TYR A O 1
ATOM 847 N N . ILE A 1 116 ? 0.064 8.012 7.487 1.00 95.06 116 ILE A N 1
ATOM 848 C CA . ILE A 1 116 ? 0.679 9.205 6.883 1.00 95.06 116 ILE A CA 1
ATOM 849 C C . ILE A 1 116 ? 1.897 8.807 6.045 1.00 95.06 116 ILE A C 1
ATOM 851 O O . ILE A 1 116 ? 2.015 9.228 4.894 1.00 95.06 116 ILE A O 1
ATOM 855 N N . ALA A 1 117 ? 2.780 7.961 6.584 1.00 94.88 117 ALA A N 1
ATOM 856 C CA . ALA A 1 117 ? 3.938 7.463 5.846 1.00 94.88 117 ALA A CA 1
ATOM 857 C C . ALA A 1 117 ? 3.518 6.701 4.576 1.00 94.88 117 ALA A C 1
ATOM 859 O O . ALA A 1 117 ? 4.092 6.919 3.508 1.00 94.88 117 ALA A O 1
ATOM 860 N N . THR A 1 118 ? 2.474 5.873 4.673 1.00 93.50 118 THR A N 1
ATOM 861 C CA . THR A 1 118 ? 1.915 5.102 3.552 1.00 93.50 118 THR A CA 1
ATOM 862 C C . THR A 1 118 ? 1.314 6.010 2.476 1.00 93.50 118 THR A C 1
ATOM 864 O O . THR A 1 118 ? 1.558 5.806 1.286 1.00 93.50 118 THR A O 1
ATOM 867 N N . ALA A 1 119 ? 0.593 7.066 2.861 1.00 94.19 119 ALA A N 1
ATOM 868 C CA . ALA A 1 119 ? 0.064 8.047 1.916 1.00 94.19 119 ALA A CA 1
ATOM 869 C C . ALA A 1 119 ? 1.191 8.785 1.174 1.00 94.19 119 ALA A C 1
ATOM 871 O O . ALA A 1 119 ? 1.146 8.922 -0.050 1.00 94.19 119 ALA A O 1
ATOM 872 N N . VAL A 1 120 ? 2.233 9.212 1.897 1.00 95.75 120 VAL A N 1
ATOM 873 C CA . VAL A 1 120 ? 3.384 9.921 1.318 1.00 95.75 120 VAL A CA 1
ATOM 874 C C . VAL A 1 120 ? 4.166 9.025 0.358 1.00 95.75 120 VAL A C 1
ATOM 876 O O . VAL A 1 120 ? 4.439 9.449 -0.766 1.00 95.75 120 VAL A O 1
ATOM 879 N N . ILE A 1 121 ? 4.506 7.793 0.756 1.00 93.56 121 ILE A N 1
ATOM 880 C CA . ILE A 1 121 ? 5.273 6.881 -0.106 1.00 93.56 121 ILE A CA 1
ATOM 881 C C . ILE A 1 121 ? 4.475 6.483 -1.351 1.00 93.56 121 ILE A C 1
ATOM 883 O O . ILE A 1 121 ? 5.042 6.454 -2.443 1.00 93.56 121 ILE A O 1
ATOM 887 N N . SER A 1 122 ? 3.163 6.268 -1.219 1.00 93.50 122 SER A N 1
ATOM 888 C CA . SER A 1 122 ? 2.288 5.938 -2.347 1.00 93.50 122 SER A CA 1
ATOM 889 C C . SER A 1 122 ? 2.200 7.094 -3.342 1.00 93.50 122 SER A C 1
ATOM 891 O O . SER A 1 122 ? 2.420 6.897 -4.537 1.00 93.50 122 SER A O 1
ATOM 893 N N . ALA A 1 123 ? 1.961 8.321 -2.861 1.00 95.75 123 ALA A N 1
ATOM 894 C CA . ALA A 1 123 ? 1.891 9.503 -3.718 1.00 95.75 123 ALA A CA 1
ATOM 895 C C . ALA A 1 123 ? 3.231 9.782 -4.416 1.00 95.75 123 ALA A C 1
ATOM 897 O O . ALA A 1 123 ? 3.266 9.983 -5.631 1.00 95.75 123 ALA A O 1
ATOM 898 N N . LYS A 1 124 ? 4.343 9.729 -3.670 1.00 96.19 124 LYS A N 1
ATOM 899 C CA . LYS A 1 124 ? 5.693 9.938 -4.210 1.00 96.19 124 LYS A CA 1
ATOM 900 C C . LYS A 1 124 ? 6.015 8.915 -5.289 1.00 96.19 124 LYS A C 1
ATOM 902 O O . LYS A 1 124 ? 6.486 9.285 -6.357 1.00 96.19 124 LYS A O 1
ATOM 907 N N . THR A 1 125 ? 5.743 7.640 -5.029 1.00 94.62 125 THR A N 1
ATOM 908 C CA . THR A 1 125 ? 6.014 6.556 -5.982 1.00 94.62 125 THR A CA 1
ATOM 909 C C . THR A 1 125 ? 5.159 6.684 -7.242 1.00 94.62 125 THR A C 1
ATOM 911 O O . THR A 1 125 ? 5.684 6.558 -8.344 1.00 94.62 125 THR A O 1
ATOM 914 N N . GLY A 1 126 ? 3.868 7.008 -7.111 1.00 94.19 126 GLY A N 1
ATOM 915 C CA . GLY A 1 126 ? 3.007 7.253 -8.271 1.00 94.19 126 GLY A CA 1
ATOM 916 C C . GLY A 1 126 ? 3.516 8.401 -9.149 1.00 94.19 126 GLY A C 1
ATOM 917 O O . GLY A 1 126 ? 3.513 8.299 -10.375 1.00 94.19 126 GLY A O 1
ATOM 918 N N . ILE A 1 127 ? 4.024 9.472 -8.532 1.00 97.44 127 ILE A N 1
ATOM 919 C CA . ILE A 1 127 ? 4.630 10.586 -9.264 1.00 97.44 127 ILE A CA 1
ATOM 920 C C . ILE A 1 127 ? 5.999 10.237 -9.857 1.00 97.44 127 ILE A C 1
ATOM 922 O O . ILE A 1 127 ? 6.302 10.721 -10.941 1.00 97.44 127 ILE A O 1
ATOM 926 N N . GLU A 1 128 ? 6.808 9.390 -9.220 1.00 95.56 128 GLU A N 1
ATOM 927 C CA . GLU A 1 128 ? 8.042 8.863 -9.829 1.00 95.56 128 GLU A CA 1
ATOM 928 C C . GLU A 1 128 ? 7.745 8.075 -11.106 1.00 95.56 128 GLU A C 1
ATOM 930 O O . GLU A 1 128 ? 8.402 8.283 -12.125 1.00 95.56 128 GLU A O 1
ATOM 935 N N . TYR A 1 129 ? 6.710 7.227 -11.093 1.00 93.69 129 TYR A N 1
ATOM 936 C CA . TYR A 1 129 ? 6.268 6.531 -12.303 1.00 93.69 129 TYR A CA 1
ATOM 937 C C . TYR A 1 129 ? 5.828 7.516 -13.391 1.00 93.69 129 TYR A C 1
ATOM 939 O O . TYR A 1 129 ? 6.203 7.356 -14.551 1.00 93.69 129 TYR A O 1
ATOM 947 N N . LEU A 1 130 ? 5.098 8.575 -13.025 1.00 95.94 130 LEU A N 1
ATOM 948 C CA . LEU A 1 130 ? 4.709 9.619 -13.973 1.00 95.94 130 LEU A CA 1
ATOM 949 C C . LEU A 1 130 ? 5.917 10.401 -14.511 1.00 95.94 130 LEU A C 1
ATOM 951 O O . LEU A 1 130 ? 5.966 10.690 -15.701 1.00 95.94 130 LEU A O 1
ATOM 955 N N . HIS A 1 131 ? 6.888 10.729 -13.660 1.00 96.81 131 HIS A N 1
ATOM 956 C CA . HIS A 1 131 ? 8.112 11.434 -14.038 1.00 96.81 131 HIS A CA 1
ATOM 957 C C . HIS A 1 131 ? 8.982 10.602 -14.987 1.00 96.81 131 HIS A C 1
ATOM 959 O O . HIS A 1 131 ? 9.584 11.152 -15.904 1.00 96.81 131 HIS A O 1
ATOM 965 N N . HIS A 1 132 ? 8.998 9.275 -14.833 1.00 95.06 132 HIS A N 1
ATOM 966 C CA . HIS A 1 132 ? 9.677 8.392 -15.779 1.00 95.06 132 HIS A CA 1
ATOM 967 C C . HIS A 1 132 ? 9.069 8.468 -17.192 1.00 95.06 132 HIS A C 1
ATOM 969 O O . HIS A 1 132 ? 9.796 8.392 -18.179 1.00 95.06 132 HIS A O 1
ATOM 975 N N . LEU A 1 133 ? 7.750 8.667 -17.295 1.00 96.31 133 LEU A N 1
ATOM 976 C CA . LEU A 1 133 ? 7.056 8.868 -18.574 1.00 96.31 133 LEU A CA 1
ATOM 977 C C . LEU A 1 133 ? 7.183 10.310 -19.090 1.00 96.31 133 LEU A C 1
ATOM 979 O O . LEU A 1 133 ? 7.315 10.533 -20.292 1.00 96.31 133 LEU A O 1
ATOM 983 N N . PHE A 1 134 ? 7.155 11.289 -18.184 1.00 96.62 134 PHE A N 1
ATOM 984 C CA . PHE A 1 134 ? 7.237 12.718 -18.477 1.00 96.62 134 PHE A CA 1
ATOM 985 C C . PHE A 1 134 ? 8.304 13.385 -17.591 1.00 96.62 134 PHE A C 1
ATOM 987 O O . PHE A 1 134 ? 7.977 13.914 -16.523 1.00 96.62 134 PHE A O 1
ATOM 994 N N . PRO A 1 135 ? 9.573 13.435 -18.042 1.00 95.38 135 PRO A N 1
ATOM 995 C CA . PRO A 1 135 ? 10.698 13.939 -17.239 1.00 95.38 135 PRO A CA 1
ATOM 996 C C . PRO A 1 135 ? 10.603 15.412 -16.813 1.00 95.38 135 PRO A C 1
ATOM 998 O O . PRO A 1 135 ? 11.408 15.896 -16.026 1.00 95.38 135 PRO A O 1
ATOM 1001 N N . SER A 1 136 ? 9.629 16.162 -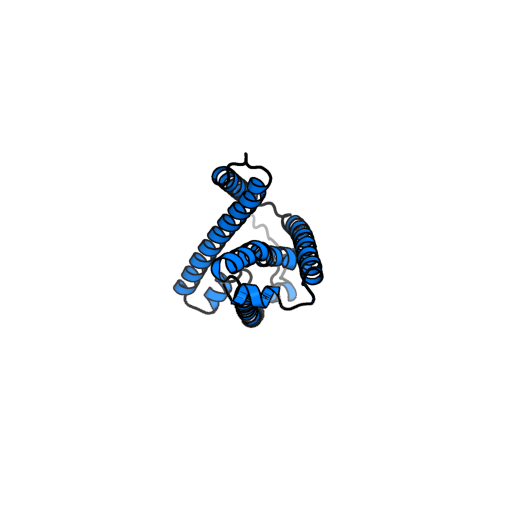17.329 1.00 96.50 136 SER A N 1
ATOM 1002 C CA . SER A 1 136 ? 9.361 17.542 -16.920 1.00 96.50 136 SER A CA 1
ATOM 1003 C C . SER A 1 136 ? 8.580 17.656 -15.602 1.00 96.50 136 SER A C 1
ATOM 1005 O O . SER A 1 136 ? 8.457 18.760 -15.072 1.00 96.50 136 SER A O 1
ATOM 1007 N N . VAL A 1 137 ? 8.038 16.555 -15.062 1.00 97.06 137 VAL A N 1
ATOM 1008 C CA . VAL A 1 137 ? 7.195 16.568 -13.854 1.00 97.06 137 VAL A CA 1
ATOM 1009 C C . VAL A 1 137 ? 8.045 16.683 -12.576 1.00 97.06 137 VAL A C 1
ATOM 1011 O O . VAL A 1 137 ? 8.738 15.739 -12.208 1.00 97.06 137 VAL A O 1
ATOM 1014 N N . PRO A 1 138 ? 7.962 17.782 -11.802 1.00 97.06 138 PRO A N 1
ATOM 1015 C CA . PRO A 1 138 ? 8.758 17.933 -10.585 1.00 97.06 138 PRO A CA 1
ATOM 1016 C C . PRO A 1 138 ? 8.226 17.048 -9.446 1.00 97.06 138 PRO A C 1
ATOM 1018 O O . PRO A 1 138 ? 7.251 17.403 -8.781 1.00 97.06 138 PRO A O 1
ATOM 1021 N N . VAL A 1 139 ? 8.901 15.925 -9.173 1.00 97.50 139 VAL A N 1
ATOM 1022 C CA . VAL A 1 139 ? 8.409 14.849 -8.288 1.00 97.50 139 VAL A CA 1
ATOM 1023 C C . VAL A 1 139 ? 7.912 15.349 -6.927 1.00 97.50 139 VAL A C 1
ATOM 1025 O O . VAL A 1 139 ? 6.758 15.125 -6.555 1.00 97.50 139 VAL A O 1
ATOM 1028 N N . ILE A 1 140 ? 8.757 16.071 -6.185 1.00 97.75 140 ILE A N 1
ATOM 1029 C CA . ILE A 1 140 ? 8.425 16.537 -4.828 1.00 97.75 140 ILE A CA 1
ATOM 1030 C C . ILE A 1 140 ? 7.253 17.521 -4.842 1.00 97.75 140 ILE A C 1
ATOM 1032 O O . ILE A 1 140 ? 6.316 17.383 -4.056 1.00 97.75 140 ILE A O 1
ATOM 1036 N N . ARG A 1 141 ? 7.269 18.495 -5.760 1.00 97.94 141 ARG A N 1
ATOM 1037 C CA . ARG A 1 141 ? 6.223 19.523 -5.841 1.00 97.94 141 ARG A CA 1
ATOM 1038 C C . ARG A 1 141 ? 4.869 18.898 -6.173 1.00 97.94 141 ARG A C 1
ATOM 1040 O O . ARG A 1 141 ? 3.882 19.208 -5.514 1.00 97.94 141 ARG A O 1
ATOM 1047 N N . THR A 1 142 ? 4.830 17.995 -7.149 1.00 98.00 142 THR A N 1
ATOM 1048 C CA . THR A 1 142 ? 3.593 17.323 -7.562 1.00 98.00 142 THR A CA 1
ATOM 1049 C C . THR A 1 142 ? 3.064 16.392 -6.468 1.00 98.00 142 THR A C 1
ATOM 1051 O O . THR A 1 142 ? 1.860 16.363 -6.229 1.00 98.00 142 THR A O 1
ATOM 1054 N N . THR A 1 143 ? 3.947 15.703 -5.736 1.00 98.19 143 THR A N 1
ATOM 1055 C CA . THR A 1 143 ? 3.562 14.866 -4.583 1.00 98.19 143 THR A CA 1
ATOM 1056 C C . THR A 1 143 ? 2.848 15.688 -3.507 1.00 98.19 143 THR A C 1
ATOM 1058 O O . THR A 1 143 ? 1.772 15.305 -3.052 1.00 98.19 143 THR A O 1
ATOM 1061 N N . ILE A 1 144 ? 3.408 16.847 -3.136 1.00 98.06 144 ILE A N 1
ATOM 1062 C CA . ILE A 1 144 ? 2.802 17.757 -2.148 1.00 98.06 144 ILE A CA 1
ATOM 1063 C C . ILE A 1 144 ? 1.419 18.224 -2.620 1.00 98.06 144 ILE A C 1
ATOM 1065 O O . ILE A 1 144 ? 0.471 18.216 -1.837 1.00 98.06 144 ILE A O 1
ATOM 1069 N N . ILE A 1 145 ? 1.289 18.591 -3.900 1.00 98.00 145 ILE A N 1
ATOM 1070 C CA . ILE A 1 145 ? 0.016 19.039 -4.482 1.00 98.00 145 ILE A CA 1
ATOM 1071 C C . ILE A 1 145 ? -1.038 17.927 -4.417 1.00 98.00 145 ILE A C 1
ATOM 1073 O O . ILE A 1 145 ? -2.154 18.184 -3.975 1.00 98.00 145 ILE A O 1
ATOM 1077 N N . ILE A 1 146 ? -0.694 16.693 -4.798 1.00 97.00 146 ILE A N 1
ATOM 1078 C CA . ILE A 1 146 ? -1.625 15.554 -4.742 1.00 97.00 146 ILE A CA 1
ATOM 1079 C C . ILE A 1 146 ? -2.107 15.294 -3.313 1.00 97.00 146 ILE A C 1
ATOM 1081 O O . ILE A 1 146 ? -3.309 15.143 -3.092 1.00 97.00 146 ILE A O 1
ATOM 1085 N N . LEU A 1 147 ? -1.195 15.276 -2.338 1.00 97.19 147 LEU A N 1
ATOM 1086 C CA . LEU A 1 147 ? -1.557 15.070 -0.935 1.00 97.19 147 LEU A CA 1
ATOM 1087 C C . LEU A 1 147 ? -2.459 16.196 -0.416 1.00 97.19 147 LEU A C 1
ATOM 1089 O O . LEU A 1 147 ? -3.443 15.918 0.265 1.00 97.19 147 LEU A O 1
ATOM 1093 N N . ALA A 1 148 ? -2.171 17.451 -0.777 1.00 97.00 148 ALA A N 1
ATOM 1094 C CA . ALA A 1 148 ? -3.006 18.592 -0.412 1.00 97.00 148 ALA A CA 1
ATOM 1095 C C . ALA A 1 148 ? -4.418 18.484 -1.010 1.00 97.00 148 ALA A C 1
ATOM 1097 O O . ALA A 1 148 ? -5.398 18.718 -0.306 1.00 97.00 148 ALA A O 1
ATOM 1098 N N . VAL A 1 149 ? -4.538 18.072 -2.277 1.00 95.75 149 VAL A N 1
ATOM 1099 C CA . VAL A 1 149 ? -5.838 17.842 -2.923 1.00 95.75 149 VAL A CA 1
ATOM 1100 C C . VAL A 1 149 ? -6.625 16.759 -2.185 1.00 95.75 149 VAL A C 1
ATOM 1102 O O . VAL A 1 149 ? -7.765 17.005 -1.800 1.00 95.75 149 VAL A O 1
ATOM 1105 N N . PHE A 1 150 ? -6.030 15.594 -1.912 1.00 93.00 150 PHE A N 1
ATOM 1106 C CA . PHE A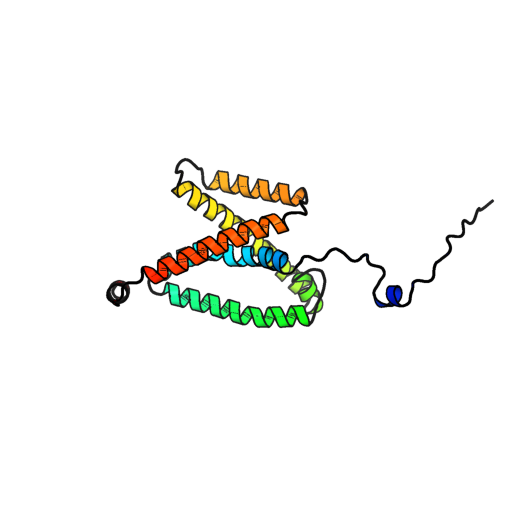 1 150 ? -6.723 14.528 -1.177 1.00 93.00 150 PHE A CA 1
ATOM 1107 C C . PHE A 1 150 ? -7.083 14.926 0.259 1.00 93.00 150 PHE A C 1
ATOM 1109 O O . PHE A 1 150 ? -8.165 14.572 0.733 1.00 93.00 150 PHE A O 1
ATOM 1116 N N . ALA A 1 151 ? -6.236 15.704 0.938 1.00 93.88 151 ALA A N 1
ATOM 1117 C CA . ALA A 1 151 ? -6.547 16.247 2.257 1.00 93.88 151 ALA A CA 1
ATOM 1118 C C . ALA A 1 151 ? -7.774 17.173 2.207 1.00 93.88 151 ALA A C 1
ATOM 1120 O O . ALA A 1 151 ? -8.695 17.013 3.006 1.00 93.88 151 ALA A O 1
ATOM 1121 N N . ILE A 1 152 ? -7.840 18.083 1.228 1.00 94.69 152 ILE A N 1
ATOM 1122 C CA . ILE A 1 152 ? -8.991 18.976 1.028 1.00 94.69 152 ILE A CA 1
ATOM 1123 C C . ILE A 1 152 ? -10.257 18.173 0.706 1.00 94.69 152 ILE A C 1
ATOM 1125 O O . ILE A 1 152 ? -11.292 18.402 1.327 1.00 94.69 152 ILE A O 1
ATOM 1129 N N . LEU A 1 153 ? -10.184 17.197 -0.206 1.00 91.81 153 LEU A N 1
ATOM 1130 C CA . LEU A 1 153 ? -11.322 16.327 -0.541 1.00 91.81 153 LEU A CA 1
ATOM 1131 C C . LEU A 1 153 ? -11.841 15.562 0.687 1.00 91.81 153 LEU A C 1
ATOM 1133 O O . LEU A 1 153 ? -13.051 15.399 0.851 1.00 91.81 153 LEU A O 1
ATOM 1137 N N . THR A 1 154 ? -10.934 15.137 1.568 1.00 89.56 154 THR A N 1
ATOM 1138 C CA . THR A 1 154 ? -11.279 14.461 2.826 1.00 89.56 154 THR A CA 1
ATOM 1139 C C . THR A 1 154 ? -11.966 15.415 3.805 1.00 89.56 154 THR A C 1
ATOM 1141 O O . THR A 1 154 ? -12.963 15.035 4.412 1.00 89.56 154 THR A O 1
ATOM 1144 N N . ILE A 1 155 ? -11.495 16.663 3.920 1.00 92.50 155 ILE A N 1
ATOM 1145 C CA . ILE A 1 155 ? -12.118 17.703 4.762 1.00 92.50 155 ILE A CA 1
ATOM 1146 C C . ILE A 1 155 ? -13.520 18.068 4.254 1.00 92.50 155 ILE A C 1
ATOM 1148 O O . ILE A 1 155 ? -14.428 18.257 5.059 1.00 92.50 155 ILE A O 1
ATOM 1152 N N . ILE A 1 156 ? -13.713 18.130 2.932 1.00 93.00 156 ILE A N 1
ATOM 1153 C CA . ILE A 1 156 ? -15.030 18.353 2.309 1.00 93.00 156 ILE A CA 1
ATOM 1154 C C . ILE A 1 156 ? -16.001 17.204 2.638 1.00 93.00 156 ILE A C 1
ATOM 1156 O O . ILE A 1 156 ? -17.212 17.414 2.668 1.00 93.00 156 ILE A O 1
ATOM 1160 N N . GLY A 1 157 ? -15.488 16.004 2.924 1.00 86.12 157 GLY A N 1
ATOM 1161 C CA . GLY A 1 157 ? -16.295 14.874 3.377 1.00 86.12 157 GLY A CA 1
ATOM 1162 C C . GLY A 1 157 ? -17.074 14.194 2.253 1.00 86.12 157 GLY A C 1
ATOM 1163 O O . GLY A 1 157 ? -18.240 13.852 2.434 1.00 86.12 157 GLY A O 1
ATOM 1164 N N . ILE A 1 158 ? -16.454 13.991 1.084 1.00 82.62 158 ILE A N 1
ATOM 1165 C CA . ILE A 1 158 ? -17.103 13.309 -0.047 1.00 82.62 158 ILE A CA 1
ATOM 1166 C C . ILE A 1 158 ? -17.463 11.866 0.339 1.00 82.62 158 ILE A C 1
ATOM 1168 O O . ILE A 1 158 ? -16.598 11.004 0.496 1.00 82.62 158 ILE A O 1
ATOM 1172 N N . THR A 1 159 ? -18.763 11.591 0.455 1.00 68.56 159 THR A N 1
ATOM 1173 C CA . THR A 1 159 ? -19.306 10.307 0.929 1.00 68.56 159 THR A CA 1
ATOM 1174 C C . THR A 1 159 ? -19.339 9.207 -0.134 1.00 68.56 159 THR A C 1
ATOM 1176 O O . THR A 1 159 ? -19.391 8.030 0.211 1.00 68.56 159 THR A O 1
ATOM 1179 N N . GLU A 1 160 ? -19.265 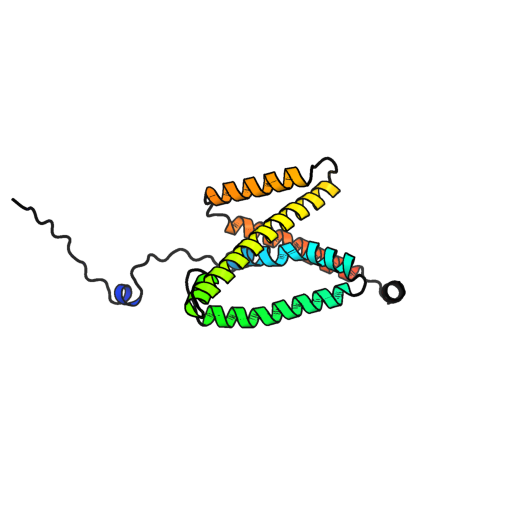9.556 -1.421 1.00 76.50 160 GLU A N 1
ATOM 1180 C CA . GLU A 1 160 ? -19.380 8.610 -2.551 1.00 76.50 160 GLU A CA 1
ATOM 1181 C C . GLU A 1 160 ? -18.043 7.950 -2.958 1.00 76.50 160 GLU A C 1
ATOM 1183 O O . GLU A 1 160 ? -17.937 7.294 -3.996 1.00 76.50 160 GLU A O 1
ATOM 1188 N N . SER A 1 161 ? -17.000 8.084 -2.131 1.00 85.19 161 SER A N 1
ATOM 1189 C CA . SER A 1 161 ? -15.643 7.596 -2.431 1.00 85.19 161 SER A CA 1
ATOM 1190 C C . SER A 1 161 ? -15.562 6.073 -2.645 1.00 85.19 161 SER A C 1
ATOM 1192 O O . SER A 1 161 ? -14.719 5.588 -3.398 1.00 85.19 161 SER A O 1
ATOM 1194 N N . ALA A 1 162 ? -16.479 5.294 -2.060 1.00 88.81 162 ALA A N 1
ATOM 1195 C CA . ALA A 1 162 ? -16.458 3.833 -2.157 1.00 88.81 162 ALA A CA 1
ATOM 1196 C C . ALA A 1 162 ? -16.604 3.305 -3.597 1.00 88.81 162 ALA A C 1
ATOM 1198 O O . ALA A 1 162 ? -15.978 2.306 -3.952 1.00 88.81 162 ALA A O 1
ATOM 1199 N N . VAL A 1 163 ? -17.401 3.973 -4.440 1.00 91.00 163 VAL A N 1
ATOM 1200 C CA . VAL A 1 163 ? -17.564 3.579 -5.851 1.00 91.00 163 VAL A CA 1
ATOM 1201 C C . VAL A 1 163 ? -16.291 3.887 -6.639 1.00 91.00 163 VAL A C 1
ATOM 1203 O O . VAL A 1 163 ? -15.840 3.061 -7.429 1.00 91.00 163 VAL A O 1
ATOM 1206 N N . VAL A 1 164 ? -15.661 5.034 -6.370 1.00 92.50 164 VAL A N 1
ATOM 1207 C CA . VAL A 1 164 ? -14.375 5.405 -6.980 1.00 92.50 164 VAL A CA 1
ATOM 1208 C C . VAL A 1 164 ? -13.287 4.404 -6.589 1.00 92.50 164 VAL A C 1
ATOM 1210 O O . VAL A 1 164 ? -12.551 3.928 -7.453 1.00 92.50 164 VAL A O 1
ATOM 1213 N N . ALA A 1 165 ? -13.233 4.015 -5.312 1.00 93.19 165 ALA A N 1
ATOM 1214 C CA . ALA A 1 165 ? -12.319 2.986 -4.826 1.00 93.19 165 ALA A CA 1
ATOM 1215 C C . ALA A 1 165 ? -12.531 1.644 -5.546 1.00 93.19 165 ALA A C 1
ATOM 1217 O O . ALA A 1 165 ? -11.555 1.000 -5.921 1.00 93.19 165 ALA A O 1
ATOM 1218 N N . LEU A 1 166 ? -13.780 1.236 -5.799 1.00 95.38 166 LEU A N 1
ATOM 1219 C CA . LEU A 1 166 ? -14.072 0.020 -6.563 1.00 95.38 166 LEU A CA 1
ATOM 1220 C C . LEU A 1 166 ? -13.540 0.083 -7.997 1.00 95.38 166 LEU A C 1
ATOM 1222 O O . LEU A 1 166 ? -12.919 -0.877 -8.448 1.00 95.38 166 LEU A O 1
ATOM 1226 N N . CYS A 1 167 ? -13.726 1.204 -8.694 1.00 95.56 167 CYS A N 1
ATOM 1227 C CA . CYS A 1 167 ? -13.189 1.381 -10.044 1.00 95.56 167 CYS A CA 1
ATOM 1228 C C . CYS A 1 167 ? -11.656 1.277 -10.068 1.00 95.56 167 CYS A C 1
ATOM 1230 O O . CYS A 1 167 ? -11.103 0.557 -10.900 1.00 95.56 167 CYS A O 1
ATOM 1232 N N . ILE A 1 168 ? -10.976 1.948 -9.128 1.00 94.62 168 ILE A N 1
ATOM 1233 C CA . ILE A 1 168 ? -9.512 1.882 -8.985 1.00 94.62 168 ILE A CA 1
ATOM 1234 C C . ILE A 1 168 ? -9.071 0.446 -8.692 1.00 94.62 168 ILE A C 1
ATOM 1236 O O . ILE A 1 168 ? -8.138 -0.047 -9.321 1.00 94.62 168 ILE A O 1
ATOM 1240 N N . PHE A 1 169 ? -9.774 -0.240 -7.790 1.00 95.75 169 PHE A N 1
ATOM 1241 C CA . PHE A 1 169 ? -9.443 -1.602 -7.387 1.00 95.75 169 PHE A CA 1
ATOM 1242 C C . PHE A 1 169 ? -9.549 -2.585 -8.553 1.00 95.75 169 PHE A C 1
ATOM 1244 O O . PHE A 1 169 ? -8.619 -3.347 -8.800 1.00 95.75 169 PHE A O 1
ATOM 1251 N N . ILE A 1 170 ? -10.646 -2.542 -9.317 1.00 97.00 170 ILE A N 1
ATOM 1252 C CA . ILE A 1 170 ? -10.838 -3.408 -10.490 1.00 97.00 170 ILE A CA 1
ATOM 1253 C C . ILE A 1 170 ? -9.749 -3.151 -11.533 1.00 97.00 170 ILE A C 1
ATOM 1255 O O . ILE A 1 170 ? -9.162 -4.102 -12.054 1.00 97.00 170 ILE A O 1
ATOM 1259 N N . PHE A 1 171 ? -9.455 -1.881 -11.822 1.00 96.44 171 PHE A N 1
ATOM 1260 C CA . PHE A 1 171 ? -8.400 -1.520 -12.765 1.00 96.44 171 PHE A CA 1
ATOM 1261 C C . PHE A 1 171 ? -7.036 -2.055 -12.308 1.00 96.44 171 PHE A C 1
ATOM 1263 O O . PHE A 1 171 ? -6.365 -2.759 -13.063 1.00 96.44 171 PHE A O 1
ATOM 1270 N N . HIS A 1 172 ? -6.665 -1.800 -11.052 1.00 94.44 172 HIS A N 1
ATOM 1271 C CA . HIS A 1 172 ? -5.394 -2.238 -10.474 1.00 94.44 172 HIS A CA 1
ATOM 1272 C C . HIS A 1 172 ? -5.255 -3.761 -10.468 1.00 94.44 172 HIS A C 1
ATOM 1274 O O . HIS A 1 172 ? -4.242 -4.290 -10.920 1.00 94.44 172 HIS A O 1
ATOM 1280 N N . MET A 1 173 ? -6.293 -4.484 -10.039 1.00 95.94 173 MET A N 1
ATOM 1281 C CA . MET A 1 173 ? -6.296 -5.950 -10.035 1.00 95.94 173 MET A CA 1
ATOM 1282 C C . MET A 1 173 ? -6.206 -6.535 -11.446 1.00 95.94 173 MET A C 1
ATOM 1284 O O . MET A 1 173 ? -5.542 -7.554 -11.640 1.00 95.94 173 MET A O 1
ATOM 1288 N N . THR A 1 174 ? -6.822 -5.888 -12.438 1.00 96.56 174 THR A N 1
ATOM 1289 C CA . THR A 1 174 ? -6.735 -6.310 -13.844 1.00 96.56 174 THR A CA 1
ATOM 1290 C C . THR A 1 174 ? -5.308 -6.166 -14.365 1.00 96.56 174 THR A C 1
ATOM 1292 O O . THR A 1 174 ? -4.755 -7.121 -14.911 1.00 96.56 174 THR A O 1
ATOM 1295 N N . VAL A 1 175 ? -4.684 -5.003 -14.147 1.00 95.12 175 VAL A N 1
ATOM 1296 C CA . VAL A 1 175 ? -3.295 -4.740 -14.553 1.00 95.12 175 VAL A CA 1
ATOM 1297 C C . VAL A 1 175 ? -2.329 -5.692 -13.849 1.00 95.12 175 VAL A C 1
ATOM 1299 O O . VAL A 1 175 ? -1.475 -6.288 -14.504 1.00 95.12 175 VAL A O 1
ATOM 1302 N N . LEU A 1 176 ? -2.484 -5.888 -12.537 1.00 94.06 176 LEU A N 1
ATOM 1303 C CA . LEU A 1 176 ? -1.632 -6.788 -11.762 1.00 94.06 176 LEU A CA 1
ATOM 1304 C C . LEU A 1 176 ? -1.764 -8.242 -12.236 1.00 94.06 176 LEU A C 1
ATOM 1306 O O . LEU A 1 176 ? -0.758 -8.921 -12.422 1.00 94.06 176 LEU A O 1
ATOM 1310 N N . THR A 1 177 ? -2.989 -8.705 -12.501 1.00 95.19 177 THR A N 1
ATOM 1311 C CA . THR A 1 177 ? -3.239 -10.056 -13.029 1.00 95.19 177 THR A CA 1
ATOM 1312 C C . THR A 1 177 ? -2.597 -10.241 -14.399 1.00 95.19 177 THR A C 1
ATOM 1314 O O . THR A 1 177 ? -1.920 -11.242 -14.627 1.00 95.19 177 THR A O 1
ATOM 1317 N N . LEU A 1 178 ? -2.758 -9.266 -15.300 1.00 95.88 178 LEU A N 1
ATOM 1318 C CA . LEU A 1 178 ? -2.119 -9.294 -16.614 1.00 95.88 178 LEU A CA 1
ATOM 1319 C C . LEU A 1 178 ? -0.593 -9.361 -16.484 1.00 95.88 178 LEU A C 1
ATOM 1321 O O . LEU A 1 178 ? 0.039 -10.175 -17.152 1.00 95.88 178 LEU A O 1
ATOM 1325 N N . PHE A 1 179 ? -0.009 -8.558 -15.592 1.00 92.94 179 PHE A N 1
ATOM 1326 C CA . PHE A 1 179 ? 1.427 -8.570 -15.331 1.00 92.94 179 PHE A CA 1
ATOM 1327 C C . PHE A 1 179 ? 1.909 -9.936 -14.824 1.00 92.94 179 PHE A C 1
ATOM 1329 O O . PHE A 1 179 ? 2.907 -10.450 -15.320 1.00 92.94 179 PHE A O 1
ATOM 1336 N N . CYS A 1 180 ? 1.175 -10.575 -13.907 1.00 92.75 180 CYS A N 1
ATOM 1337 C CA . CYS A 1 180 ? 1.493 -11.925 -13.439 1.00 92.75 180 CYS A CA 1
ATOM 1338 C C . CYS A 1 180 ? 1.412 -12.975 -14.558 1.00 92.75 180 CYS A C 1
ATOM 1340 O O . CYS A 1 180 ? 2.307 -13.810 -14.667 1.00 92.75 180 CYS A O 1
ATOM 1342 N N . VAL A 1 181 ? 0.372 -12.935 -15.398 1.00 95.69 181 VAL A N 1
ATOM 1343 C CA . VAL A 1 181 ? 0.192 -13.892 -16.505 1.00 95.69 181 VAL A CA 1
ATOM 1344 C C . VAL A 1 181 ? 1.289 -13.732 -17.556 1.00 95.69 181 VAL A C 1
ATOM 1346 O O . VAL A 1 181 ? 1.905 -14.720 -17.949 1.00 95.69 181 VAL A O 1
ATOM 1349 N N . LEU A 1 182 ? 1.568 -12.498 -17.986 1.00 95.31 182 LEU A N 1
ATOM 1350 C CA . LEU A 1 182 ? 2.635 -12.213 -18.948 1.00 95.31 182 LEU A CA 1
ATOM 1351 C C . LEU A 1 182 ? 4.012 -12.546 -18.372 1.00 95.31 182 LEU A C 1
ATOM 1353 O O . LEU A 1 182 ? 4.841 -13.127 -19.069 1.00 95.31 182 LEU A O 1
ATOM 1357 N N . GLY A 1 183 ? 4.239 -12.221 -17.097 1.00 90.81 183 GLY A N 1
ATOM 1358 C CA . GLY A 1 183 ? 5.460 -12.564 -16.377 1.00 90.81 183 GLY A CA 1
ATOM 1359 C C . GLY A 1 183 ? 5.688 -14.071 -16.350 1.00 90.81 183 GLY A C 1
ATOM 1360 O O . GLY A 1 183 ? 6.763 -14.518 -16.730 1.00 90.81 183 GLY A O 1
ATOM 1361 N N . PHE A 1 184 ? 4.664 -14.854 -15.996 1.00 90.00 184 PHE A N 1
ATOM 1362 C CA . PHE A 1 184 ? 4.729 -16.317 -16.001 1.00 90.00 184 PHE A CA 1
ATOM 1363 C C . PHE A 1 184 ? 4.979 -16.890 -17.402 1.00 90.00 184 PHE A C 1
ATOM 1365 O O . PHE A 1 184 ? 5.841 -17.747 -17.569 1.00 90.00 184 PHE A O 1
ATOM 1372 N N . ALA A 1 185 ? 4.272 -16.390 -18.421 1.00 92.31 185 ALA A N 1
ATOM 1373 C CA . ALA A 1 185 ? 4.447 -16.830 -19.806 1.00 92.31 185 ALA A CA 1
ATOM 1374 C C . ALA A 1 185 ? 5.832 -16.484 -20.386 1.00 92.31 185 ALA A C 1
ATOM 1376 O O . ALA A 1 185 ? 6.275 -17.130 -21.332 1.00 92.31 185 ALA A O 1
ATOM 1377 N N . SER A 1 186 ? 6.509 -15.478 -19.824 1.00 89.19 186 SER A N 1
ATOM 1378 C CA . SER A 1 186 ? 7.845 -15.041 -20.246 1.00 89.19 186 SER A CA 1
ATOM 1379 C C . SER A 1 186 ? 8.983 -15.772 -19.523 1.00 89.19 186 SER A C 1
ATOM 1381 O O . SER A 1 186 ? 10.147 -15.487 -19.803 1.00 89.19 186 SER A O 1
ATOM 1383 N N . ILE A 1 187 ? 8.686 -16.687 -18.590 1.00 86.19 187 ILE A N 1
ATOM 1384 C CA . ILE A 1 187 ? 9.712 -17.478 -17.898 1.00 86.19 187 ILE A CA 1
ATOM 1385 C C . ILE A 1 187 ? 10.342 -18.457 -18.905 1.00 86.19 187 ILE A C 1
ATOM 1387 O O . ILE A 1 187 ? 9.617 -19.268 -19.487 1.00 86.19 187 ILE A O 1
ATOM 1391 N N . PRO A 1 188 ? 11.672 -18.420 -19.116 1.00 84.38 188 PRO A N 1
ATOM 1392 C CA . PRO A 1 188 ? 12.345 -19.388 -19.974 1.00 84.38 188 PRO A CA 1
ATOM 1393 C C . PRO A 1 188 ? 12.183 -20.815 -19.449 1.00 84.38 188 PRO A C 1
ATOM 1395 O O . PRO A 1 188 ? 12.134 -21.050 -18.242 1.00 84.38 188 PRO A O 1
ATOM 1398 N N . SER A 1 189 ? 12.144 -21.788 -20.358 1.00 81.81 189 SER A N 1
ATOM 1399 C CA . SER A 1 189 ? 12.045 -23.209 -20.002 1.00 81.81 189 SER A CA 1
ATOM 1400 C C . SER A 1 189 ? 13.310 -23.770 -19.340 1.00 81.81 189 SER A C 1
ATOM 1402 O O . SER A 1 189 ? 13.288 -24.884 -18.821 1.00 81.81 189 SER A O 1
ATOM 1404 N N . ASP A 1 190 ? 14.420 -23.035 -19.383 1.00 84.62 190 ASP A N 1
ATOM 1405 C CA . ASP A 1 190 ? 15.713 -23.422 -18.841 1.00 84.62 190 ASP A CA 1
ATOM 1406 C C . ASP A 1 190 ? 16.089 -22.623 -17.581 1.00 84.62 190 ASP A C 1
ATOM 1408 O O . ASP A 1 190 ? 15.802 -21.438 -17.430 1.00 84.62 190 ASP A O 1
ATOM 1412 N N . PHE A 1 191 ? 16.800 -23.275 -16.659 1.00 81.56 191 PHE A N 1
ATOM 1413 C CA . PHE A 1 191 ? 17.254 -22.665 -15.401 1.00 81.56 191 PHE A CA 1
ATOM 1414 C C . PHE A 1 191 ? 18.513 -21.796 -15.561 1.00 81.56 191 PHE A C 1
ATOM 1416 O O . PHE A 1 191 ? 19.098 -21.372 -14.560 1.00 81.56 191 PHE A O 1
ATOM 1423 N N . SER A 1 192 ? 18.945 -21.526 -16.797 1.00 81.12 192 SER A N 1
ATOM 1424 C CA . SER A 1 192 ? 20.186 -20.802 -17.091 1.00 81.12 192 SER A CA 1
ATOM 1425 C C . SER A 1 192 ? 20.197 -19.422 -16.437 1.00 81.12 192 SER A C 1
ATOM 1427 O O . SER A 1 192 ? 21.158 -19.084 -15.748 1.00 81.12 192 SER A O 1
ATOM 1429 N N . ILE A 1 193 ? 19.089 -18.679 -16.531 1.00 80.62 193 ILE A N 1
ATOM 1430 C CA . ILE A 1 193 ? 18.951 -17.346 -15.935 1.00 80.62 193 ILE A CA 1
ATOM 1431 C C . ILE A 1 193 ? 19.088 -17.408 -14.413 1.00 80.62 193 ILE A C 1
ATOM 1433 O O . ILE A 1 193 ? 19.830 -16.617 -13.837 1.00 80.62 193 ILE A O 1
ATOM 1437 N N . ILE A 1 194 ? 18.426 -18.354 -13.746 1.00 79.62 194 ILE A N 1
ATOM 1438 C CA . ILE A 1 194 ? 18.514 -18.489 -12.283 1.00 79.62 194 ILE A CA 1
ATOM 1439 C C . ILE A 1 194 ? 19.945 -18.851 -11.870 1.00 79.62 194 ILE A C 1
ATOM 1441 O O . ILE A 1 194 ? 20.485 -18.252 -10.944 1.00 79.62 194 ILE A O 1
ATOM 1445 N N . SER A 1 195 ? 20.581 -19.784 -12.586 1.00 80.00 195 SER A N 1
ATOM 1446 C CA . SER A 1 195 ? 21.961 -20.190 -12.303 1.00 80.00 195 SER A CA 1
ATOM 1447 C C . SER A 1 195 ? 22.969 -19.057 -12.513 1.00 80.00 195 SER A C 1
ATOM 1449 O O . SER A 1 195 ? 23.871 -18.902 -11.697 1.00 80.00 195 SER A O 1
ATOM 1451 N N . ALA A 1 196 ? 22.780 -18.230 -13.545 1.00 81.00 196 ALA A N 1
ATOM 1452 C CA . ALA A 1 196 ? 23.625 -17.074 -13.821 1.00 81.00 196 ALA A CA 1
ATOM 1453 C C . ALA A 1 196 ? 23.471 -15.995 -12.740 1.00 81.00 196 ALA A C 1
ATOM 1455 O O . ALA A 1 196 ? 24.462 -15.449 -12.270 1.00 81.00 196 ALA A O 1
ATOM 1456 N N . ASN A 1 197 ? 22.238 -15.737 -12.298 1.00 80.38 197 ASN A N 1
ATOM 1457 C CA . ASN A 1 197 ? 21.964 -14.762 -11.246 1.00 80.38 197 ASN A CA 1
ATOM 1458 C C . ASN A 1 197 ? 22.486 -15.212 -9.866 1.00 80.38 197 ASN A C 1
ATOM 1460 O O . ASN A 1 197 ? 22.868 -14.375 -9.060 1.00 80.38 197 ASN A O 1
ATOM 1464 N N . LEU A 1 198 ? 22.530 -16.518 -9.575 1.00 81.50 198 LEU A N 1
ATOM 1465 C CA . LEU A 1 198 ? 23.080 -17.042 -8.313 1.00 81.50 198 LEU A CA 1
ATOM 1466 C C . LEU A 1 198 ? 24.613 -16.942 -8.211 1.00 81.50 198 LEU A C 1
ATOM 1468 O O . LEU A 1 198 ? 25.158 -17.156 -7.130 1.00 81.50 198 LEU A O 1
ATOM 1472 N N . GLN A 1 199 ? 25.306 -16.685 -9.323 1.00 78.50 199 GLN A N 1
ATOM 1473 C CA . GLN A 1 199 ? 26.770 -16.593 -9.376 1.00 78.50 199 GLN A CA 1
ATOM 1474 C C . GLN A 1 199 ? 27.302 -15.160 -9.208 1.00 78.50 199 GLN A C 1
ATOM 1476 O O . GLN A 1 199 ? 28.510 -14.987 -9.046 1.00 78.50 199 GLN A O 1
ATOM 1481 N N . THR A 1 200 ? 26.423 -14.158 -9.261 1.00 64.12 200 THR A N 1
ATOM 1482 C CA . THR A 1 200 ? 26.707 -12.732 -9.018 1.00 64.12 200 THR A CA 1
ATOM 1483 C C . THR A 1 200 ? 26.363 -12.330 -7.596 1.00 64.12 200 THR A C 1
ATOM 1485 O O . THR A 1 200 ? 27.153 -11.561 -7.007 1.00 64.12 200 THR A O 1
#

Foldseek 3Di:
DDDDDDPPPDDDDPCCVVPPPDPPPPDDDPLLVCLVVVCLPLLCPVVLLVVLCVPVPLCSVVVVVVVVVVVVVVVVVVVVQCVVDVDPPPPLVSCVVVHPPVVSVVVVVVVVVVVVVSLLVSLLVVLVVVCVVPVVRDRVVSSVVVVVVVVVVVVVPPPVVSVVSSVVSVVSVVVVVVCVVVVVVPDDPDCPVSVVSVVD

Secondary structure (DSSP, 8-state):
---------PPPPHHHHHH-------PPPHHHHHHHHHHHHHTTHHHHHHHHHHHHGGGHHHHHHHHHHHHHHHHHHHHHHHHH---TTHHHHHHHHHS-HHHHHHHHHHHHHHHHHHHHHHHHHHHHHHHHH-TTS-HHHHHHHHHHHHHHHHHHT-TTHHHHHHHHHHHHHHHHHHHHHHHHHTS-SSTHHHHHHTT-

pLDDT: mean 86.31, std 14.11, range [34.88, 98.19]

Sequence (200 aa):
MLNHNKNTSATPSPAELLHGGAPHRKKLNQILATAICGNDITSSCLYVAAIAAVYAGVLAPLVLIAVGLVLYLYKKIYTEVVEALPLNGGAYNCLLNCTSKFTASLAACMTILSYIATAVISAKTGIEYLHHLFPSVPVIRTTIIILAVFAILTIIGITESAVVALCIFIFHMTVLTLFCVLGFASIPSDFSIISANLQT